Protein AF-A0A7R8WLD9-F1 (afdb_monomer)

pLDDT: mean 75.85, std 26.57, range [23.97, 97.62]

Sequence (252 aa):
MATWHALALSSSSRHLAKSVLRSNTTSCQMVSYLRTSACCSGRRKMPNSERKGANTTTSDPSSLFIPIPVKHNPDDINIGAELAPGPKLEKQDLMKMLTKFFQRDEVRNLCRQEGLDNTLYHQAYISFRRFCLESEVLPPELHIVFSDVLQGAGHVDDIFPYFLKHAKLMFPHLSCIGELKQISDLRNPVNWYPEARAISRRVIFHAGPTNSGKTYHALESFLKAKSGIYCGPLKLLAQEVFRKSNERVSGR

Mean predicted aligned error: 15.08 Å

Radius of gyration: 33.73 Å; Cα contacts (8 Å, |Δi|>4): 119; chains: 1; bounding box: 69×62×80 Å

Structure (mmCIF, N/CA/C/O backbone):
data_AF-A0A7R8WLD9-F1
#
_entry.id   AF-A0A7R8WLD9-F1
#
loop_
_atom_site.group_PDB
_atom_site.id
_atom_site.type_symbol
_atom_site.label_atom_id
_atom_site.label_alt_id
_atom_site.label_comp_id
_atom_site.label_asym_id
_atom_site.label_entity_id
_atom_site.label_seq_id
_atom_site.pdbx_PDB_ins_code
_atom_site.Cartn_x
_atom_site.Cartn_y
_atom_site.Cartn_z
_atom_site.occupancy
_atom_site.B_iso_or_equiv
_atom_site.auth_seq_id
_atom_site.auth_comp_id
_atom_site.auth_asym_id
_atom_site.auth_atom_id
_atom_site.pdbx_PDB_model_num
ATOM 1 N N . MET A 1 1 ? 20.755 28.844 -35.979 1.00 36.59 1 MET A N 1
ATOM 2 C CA . MET A 1 1 ? 20.060 29.242 -34.737 1.00 36.59 1 MET A CA 1
ATOM 3 C C . MET A 1 1 ? 18.727 28.522 -34.710 1.00 36.59 1 MET A C 1
ATOM 5 O O . MET A 1 1 ? 17.910 28.792 -35.576 1.00 36.59 1 MET A O 1
ATOM 9 N N . ALA A 1 2 ? 18.536 27.569 -33.801 1.00 25.78 2 ALA A N 1
ATOM 10 C CA . ALA A 1 2 ? 17.248 26.911 -33.610 1.00 25.78 2 ALA A CA 1
ATOM 11 C C . ALA A 1 2 ? 17.023 26.705 -32.110 1.00 25.78 2 ALA A C 1
ATOM 13 O O . ALA A 1 2 ? 17.890 26.213 -31.391 1.00 25.78 2 ALA A O 1
ATOM 14 N N . THR A 1 3 ? 15.880 27.213 -31.680 1.00 27.05 3 THR A N 1
ATOM 15 C CA . THR A 1 3 ? 15.373 27.410 -30.329 1.00 27.05 3 THR A CA 1
ATOM 16 C C . THR A 1 3 ? 14.865 26.109 -29.707 1.00 27.05 3 THR A C 1
ATOM 18 O O . THR A 1 3 ? 14.271 25.267 -30.376 1.00 27.05 3 THR A O 1
ATOM 21 N N . TRP A 1 4 ? 15.088 25.961 -28.401 1.00 27.52 4 TRP A N 1
ATOM 22 C CA . TRP A 1 4 ? 14.560 24.872 -27.581 1.00 27.52 4 TRP A CA 1
ATOM 23 C C . TRP A 1 4 ? 13.131 25.203 -27.141 1.00 27.52 4 TRP A C 1
ATOM 25 O O . TRP A 1 4 ? 12.923 26.210 -26.468 1.00 27.52 4 TRP A O 1
ATOM 35 N N . HIS A 1 5 ? 12.159 24.349 -27.465 1.00 27.41 5 HIS A N 1
ATOM 36 C CA . HIS A 1 5 ? 10.846 24.378 -26.822 1.00 27.41 5 HIS A CA 1
ATOM 37 C C . HIS A 1 5 ? 10.792 23.323 -25.715 1.00 27.41 5 HIS A C 1
ATOM 39 O O . HIS A 1 5 ? 10.732 22.123 -25.975 1.00 27.41 5 HIS A O 1
ATOM 45 N N . ALA A 1 6 ? 10.808 23.800 -24.471 1.00 32.12 6 ALA A N 1
ATOM 46 C CA . ALA A 1 6 ? 10.311 23.063 -23.320 1.00 32.12 6 ALA A CA 1
ATOM 47 C C . ALA A 1 6 ? 8.777 23.091 -23.372 1.00 32.12 6 ALA A C 1
ATOM 49 O O . ALA A 1 6 ? 8.189 24.170 -23.458 1.00 32.12 6 ALA A O 1
ATOM 50 N N . LEU A 1 7 ? 8.129 21.925 -23.339 1.00 30.53 7 LEU A N 1
ATOM 51 C CA . LEU A 1 7 ? 6.676 21.843 -23.216 1.00 30.53 7 LEU A CA 1
ATOM 52 C C . LEU A 1 7 ? 6.307 21.449 -21.787 1.00 30.53 7 LEU A C 1
ATOM 54 O O . LEU A 1 7 ? 6.683 20.387 -21.292 1.00 30.53 7 LEU A O 1
ATOM 58 N N . ALA A 1 8 ? 5.601 22.376 -21.144 1.00 27.83 8 ALA A N 1
ATOM 59 C CA . ALA A 1 8 ? 4.998 22.256 -19.833 1.00 27.83 8 ALA A CA 1
ATOM 60 C C . ALA A 1 8 ? 3.815 21.274 -19.843 1.00 27.83 8 ALA A C 1
ATOM 62 O O . ALA A 1 8 ? 3.099 21.136 -20.835 1.00 27.83 8 ALA A O 1
ATOM 63 N N . LEU A 1 9 ? 3.612 20.621 -18.698 1.00 33.03 9 LEU A N 1
ATOM 64 C CA . LEU A 1 9 ? 2.458 19.781 -18.391 1.00 33.03 9 LEU A CA 1
ATOM 65 C C . LEU A 1 9 ? 1.174 20.621 -18.346 1.00 33.03 9 LEU A C 1
ATOM 67 O O . LEU A 1 9 ? 1.121 21.644 -17.667 1.00 33.03 9 LEU A O 1
ATOM 71 N N . SER A 1 10 ? 0.128 20.139 -19.014 1.00 27.11 10 SER A N 1
ATOM 72 C CA . SER A 1 10 ? -1.241 20.638 -18.888 1.00 27.11 10 SER A CA 1
ATOM 73 C C . SER A 1 10 ? -2.202 19.461 -18.738 1.00 27.11 10 SER A C 1
ATOM 75 O O . SER A 1 10 ? -2.100 18.447 -19.429 1.00 27.11 10 SER A O 1
ATOM 77 N N . SER A 1 11 ? -3.097 19.606 -17.770 1.00 33.50 11 SER A N 1
ATOM 78 C CA . SER A 1 11 ? -4.115 18.671 -17.324 1.00 33.50 11 SER A CA 1
ATOM 79 C C . SER A 1 11 ? -5.343 18.671 -18.240 1.00 33.50 11 SER A C 1
ATOM 81 O O . SER A 1 11 ? -5.876 19.721 -18.592 1.00 33.50 11 SER A O 1
ATOM 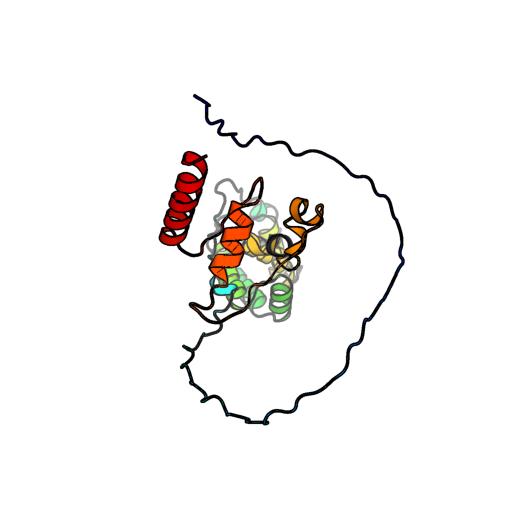83 N N . SER A 1 12 ? -5.883 17.489 -18.545 1.00 27.59 12 SER A N 1
ATOM 84 C CA . SER A 1 12 ? -7.336 17.307 -18.672 1.00 27.59 12 SER A CA 1
ATOM 85 C C . SER A 1 12 ? -7.718 15.839 -18.781 1.00 27.59 12 SER A C 1
ATOM 87 O O . SER A 1 12 ? -7.458 15.161 -19.769 1.00 27.59 12 SER A O 1
ATOM 89 N N . SER A 1 13 ? -8.393 15.384 -17.733 1.00 30.91 13 SER A N 1
ATOM 90 C CA . SER A 1 13 ? -9.253 14.212 -17.728 1.00 30.91 13 SER A CA 1
ATOM 91 C C . SER A 1 13 ? -10.614 14.607 -18.306 1.00 30.91 13 SER A C 1
ATOM 93 O O . SER A 1 13 ? -11.171 15.616 -17.867 1.00 30.91 13 SER A O 1
ATOM 95 N N . ARG A 1 14 ? -11.147 13.824 -19.258 1.00 29.59 14 ARG A N 1
ATOM 96 C CA . ARG A 1 14 ? -12.567 13.416 -19.317 1.00 29.59 14 ARG A CA 1
ATOM 97 C C . ARG A 1 14 ? -12.893 12.543 -20.545 1.00 29.59 14 ARG A C 1
ATOM 99 O O . ARG A 1 14 ? -12.702 12.950 -21.681 1.00 29.59 14 ARG A O 1
ATOM 106 N N . HIS A 1 15 ? -13.522 11.407 -20.227 1.00 26.64 15 HIS A N 1
ATOM 107 C CA . HIS A 1 15 ? -14.639 10.748 -20.922 1.00 26.64 15 HIS A CA 1
ATOM 108 C C . HIS A 1 15 ? -14.436 9.656 -22.002 1.00 26.64 15 HIS A C 1
ATOM 110 O O . HIS A 1 15 ? -14.112 9.907 -23.152 1.00 26.64 15 HIS A O 1
ATOM 116 N N . LEU A 1 16 ? -14.858 8.452 -21.567 1.00 26.17 16 LEU A N 1
ATOM 117 C CA . LEU A 1 16 ? -15.869 7.552 -22.159 1.00 26.17 16 LEU A CA 1
ATOM 118 C C . LEU A 1 16 ? -15.537 6.742 -23.427 1.00 26.17 16 LEU A C 1
ATOM 120 O O . LEU A 1 16 ? -15.633 7.208 -24.552 1.00 26.17 16 LEU A O 1
ATOM 124 N N . ALA A 1 17 ? -15.302 5.451 -23.163 1.00 27.31 17 ALA A N 1
ATOM 125 C CA . ALA A 1 17 ? -15.980 4.276 -23.723 1.00 27.31 17 ALA A CA 1
ATOM 126 C C . ALA A 1 17 ? -16.347 4.249 -25.220 1.00 27.31 17 ALA A C 1
ATOM 128 O O . ALA A 1 17 ? -17.236 4.967 -25.669 1.00 27.31 17 ALA A O 1
ATOM 129 N N . LYS A 1 18 ? -15.835 3.223 -25.918 1.00 26.41 18 LYS A N 1
ATOM 130 C CA . LYS A 1 18 ? -16.657 2.289 -26.709 1.00 26.41 18 LYS A CA 1
ATOM 131 C C . LYS A 1 18 ? -15.888 1.005 -27.038 1.00 26.41 18 LYS A C 1
ATOM 133 O O . LYS A 1 18 ? -14.735 1.020 -27.452 1.00 26.41 18 LYS A O 1
ATOM 138 N N . SER A 1 19 ? -16.581 -0.094 -26.791 1.00 27.06 19 SER A N 1
ATOM 139 C CA . SER A 1 19 ? -16.291 -1.484 -27.116 1.00 27.06 19 SER A CA 1
ATOM 140 C C . SER A 1 19 ? -16.212 -1.730 -28.622 1.00 27.06 19 SER A C 1
ATOM 142 O O . SER A 1 19 ? -17.027 -1.182 -29.352 1.00 27.06 19 SER A O 1
ATOM 144 N N . VAL A 1 20 ? -15.343 -2.650 -29.059 1.00 28.33 20 VAL A N 1
ATOM 145 C CA . VAL A 1 20 ? -15.625 -3.582 -30.168 1.00 28.33 20 VAL A CA 1
ATOM 146 C C . VAL A 1 20 ? -14.851 -4.881 -29.917 1.00 28.33 20 VAL A C 1
ATOM 148 O O . VAL A 1 20 ? -13.624 -4.892 -29.837 1.00 28.33 20 VAL A O 1
ATOM 151 N N . LEU A 1 21 ? -15.598 -5.978 -29.788 1.00 25.80 21 LEU A N 1
ATOM 152 C CA . LEU A 1 21 ? -15.100 -7.346 -29.869 1.00 25.80 21 LEU A CA 1
ATOM 153 C C . LEU A 1 21 ? -14.435 -7.586 -31.229 1.00 25.80 21 LEU A C 1
ATOM 155 O O . LEU A 1 21 ? -15.067 -7.340 -32.257 1.00 25.80 21 LEU A O 1
ATOM 159 N N . ARG A 1 22 ? -13.262 -8.228 -31.263 1.00 24.91 22 ARG A N 1
ATOM 160 C CA . ARG A 1 22 ? -13.021 -9.202 -32.332 1.00 24.91 22 ARG A CA 1
ATOM 161 C C . ARG A 1 22 ? -12.057 -10.315 -31.949 1.00 24.91 22 ARG A C 1
ATOM 163 O O . ARG A 1 22 ? -10.999 -10.118 -31.366 1.00 24.91 22 ARG A O 1
ATOM 170 N N . SER A 1 23 ? -12.547 -11.489 -32.290 1.00 25.17 23 SER A N 1
ATOM 171 C CA . SER A 1 23 ? -12.085 -12.844 -32.098 1.00 25.17 23 SER A CA 1
ATOM 172 C C . SER A 1 23 ? -10.878 -13.208 -32.965 1.00 25.17 23 SER A C 1
ATOM 174 O O . SER A 1 23 ? -10.814 -12.847 -34.132 1.00 25.17 23 SER A O 1
ATOM 176 N N . ASN A 1 24 ? -9.994 -13.989 -32.340 1.00 24.98 24 ASN A N 1
ATOM 177 C CA . ASN A 1 24 ? -9.317 -15.204 -32.800 1.00 24.98 24 ASN A CA 1
ATOM 178 C C . ASN A 1 24 ? -8.627 -15.312 -34.175 1.00 24.98 24 ASN A C 1
ATOM 180 O O . ASN A 1 24 ? -9.089 -14.857 -35.211 1.00 24.98 24 ASN A O 1
ATOM 184 N N . THR A 1 25 ? -7.626 -16.198 -34.115 1.00 25.80 25 THR A N 1
ATOM 185 C CA . THR A 1 25 ? -7.042 -17.100 -35.121 1.00 25.80 25 THR A CA 1
ATOM 186 C C . THR A 1 25 ? -5.709 -16.749 -35.772 1.00 25.80 25 THR A C 1
ATOM 188 O O . THR A 1 25 ? -5.472 -15.649 -36.256 1.00 25.80 25 THR A O 1
ATOM 191 N N . THR A 1 26 ? -4.921 -17.831 -35.867 1.00 26.61 26 THR A N 1
ATOM 192 C CA . THR A 1 26 ? -3.736 -18.104 -36.696 1.00 26.61 26 THR A CA 1
ATOM 193 C C . THR A 1 26 ? -2.392 -17.614 -36.156 1.00 26.61 26 THR A C 1
ATOM 195 O O . THR A 1 26 ? -2.280 -16.533 -35.606 1.00 26.61 26 THR A O 1
ATOM 198 N N . SER A 1 27 ? -1.297 -18.358 -36.272 1.00 25.66 27 SER A N 1
ATOM 199 C CA . SER A 1 27 ? -1.093 -19.777 -36.568 1.00 25.66 27 SER A CA 1
ATOM 200 C C . SER A 1 27 ? 0.310 -20.125 -36.082 1.00 25.66 27 SER A C 1
ATOM 202 O O . SER A 1 27 ? 1.237 -19.323 -36.167 1.00 25.66 27 SER A O 1
ATOM 204 N N . CYS A 1 28 ? 0.438 -21.339 -35.572 1.00 23.97 28 CYS A N 1
ATOM 205 C CA . CYS A 1 28 ? 1.677 -21.982 -35.184 1.00 23.97 28 CYS A CA 1
ATOM 206 C C . CYS A 1 28 ? 2.526 -22.258 -36.436 1.00 23.97 28 CYS A C 1
ATOM 208 O O . CYS A 1 28 ? 2.018 -22.880 -37.366 1.00 23.97 28 CYS A O 1
ATOM 210 N N . GLN A 1 29 ? 3.800 -21.854 -36.455 1.00 25.14 29 GLN A N 1
ATOM 211 C CA . GLN A 1 29 ? 4.824 -22.509 -37.275 1.00 25.14 29 GLN A CA 1
ATOM 212 C C . GLN A 1 29 ? 6.134 -22.604 -36.488 1.00 25.14 29 GLN A C 1
ATOM 214 O O . GLN A 1 29 ? 6.893 -21.647 -36.346 1.00 25.14 29 GLN A O 1
ATOM 219 N N . MET A 1 30 ? 6.353 -23.808 -35.955 1.00 24.11 30 MET A N 1
ATOM 220 C CA . MET A 1 30 ? 7.666 -24.352 -35.631 1.00 24.11 30 MET A CA 1
ATOM 221 C C . MET A 1 30 ? 8.530 -24.383 -36.893 1.00 24.11 30 MET A C 1
ATOM 223 O O . MET A 1 30 ? 8.090 -24.886 -37.924 1.00 24.11 30 MET A O 1
ATOM 227 N N . VAL A 1 31 ? 9.791 -23.974 -36.771 1.00 29.00 31 VAL A N 1
ATOM 228 C CA . VAL A 1 31 ? 10.846 -24.422 -37.684 1.00 29.00 31 VAL A CA 1
ATOM 229 C C . VAL A 1 31 ? 11.930 -25.090 -36.853 1.00 29.00 31 VAL A C 1
ATOM 231 O O . VAL A 1 31 ? 12.635 -24.464 -36.065 1.00 29.00 31 VAL A O 1
ATOM 234 N N . SER A 1 32 ? 11.995 -26.404 -37.021 1.00 24.47 32 SER A N 1
ATOM 235 C CA . SER A 1 32 ? 12.999 -27.327 -36.517 1.00 24.47 32 SER A CA 1
ATOM 236 C C . SER A 1 32 ? 14.289 -27.236 -37.331 1.00 24.47 32 SER A C 1
ATOM 238 O O . SER A 1 32 ? 14.240 -27.371 -38.552 1.00 24.47 32 SER A O 1
ATOM 240 N N . TYR A 1 33 ? 15.438 -27.143 -36.662 1.00 28.31 33 TYR A N 1
ATOM 241 C CA . TYR A 1 33 ? 16.715 -27.597 -37.215 1.00 28.31 33 TYR A CA 1
ATOM 242 C C . TYR A 1 33 ? 17.475 -28.417 -36.166 1.00 28.31 33 TYR A C 1
ATOM 244 O O . TYR A 1 33 ? 17.822 -27.931 -35.092 1.00 28.31 33 TYR A O 1
ATOM 252 N N . LEU A 1 34 ? 17.701 -29.690 -36.499 1.00 27.05 34 LEU A N 1
ATOM 253 C CA . LEU A 1 34 ? 18.591 -30.627 -35.816 1.00 27.05 34 LEU A CA 1
ATOM 254 C C . LEU A 1 34 ? 20.026 -30.461 -36.348 1.00 27.05 34 LEU A C 1
ATOM 256 O O . LEU A 1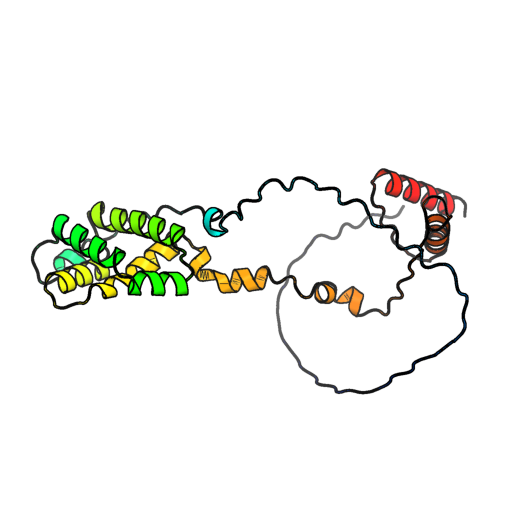 34 ? 20.214 -30.522 -37.559 1.00 27.05 34 LEU A O 1
ATOM 260 N N . ARG A 1 35 ? 21.029 -30.391 -35.460 1.00 27.69 35 ARG A N 1
ATOM 261 C CA . ARG A 1 35 ? 22.052 -31.448 -35.245 1.00 27.69 35 ARG A CA 1
ATOM 262 C C . ARG A 1 35 ? 23.237 -30.964 -34.387 1.00 27.69 35 ARG A C 1
ATOM 264 O O . ARG A 1 35 ? 24.010 -30.107 -34.786 1.00 27.69 35 ARG A O 1
ATOM 271 N N . THR A 1 36 ? 23.350 -31.601 -33.218 1.00 26.55 36 THR A N 1
ATOM 272 C CA . THR A 1 36 ? 24.551 -32.174 -32.569 1.00 26.55 36 THR A CA 1
ATOM 273 C C . THR A 1 36 ? 25.917 -31.481 -32.679 1.00 26.55 36 THR A C 1
ATOM 275 O O . THR A 1 36 ? 26.585 -31.581 -33.703 1.00 26.55 36 THR A O 1
ATOM 278 N N . SER A 1 37 ? 26.451 -31.070 -31.523 1.00 29.25 37 SER A N 1
ATOM 279 C CA . SER A 1 37 ? 27.774 -31.527 -31.077 1.00 29.25 37 SER A CA 1
ATOM 280 C C . SER A 1 37 ? 27.777 -31.738 -29.557 1.00 29.25 37 SER A C 1
ATOM 282 O O . SER A 1 37 ? 27.208 -30.963 -28.789 1.00 29.25 37 SER A O 1
ATOM 284 N N . ALA A 1 38 ? 28.339 -32.869 -29.140 1.00 29.97 38 ALA A N 1
ATOM 285 C CA . ALA A 1 38 ? 28.512 -33.256 -27.752 1.00 29.97 38 ALA A CA 1
ATOM 286 C C . ALA A 1 38 ? 29.726 -32.529 -27.161 1.00 29.97 38 ALA A C 1
ATOM 288 O O . ALA A 1 38 ? 30.791 -32.523 -27.775 1.00 29.97 38 ALA A O 1
ATOM 289 N N . CYS A 1 39 ? 29.592 -31.968 -25.956 1.00 27.98 39 CYS A N 1
ATOM 290 C CA . CYS A 1 39 ? 30.746 -31.629 -25.128 1.00 27.98 39 CYS A CA 1
ATOM 291 C C . CYS A 1 39 ? 30.389 -31.667 -23.630 1.00 27.98 39 CYS A C 1
ATOM 293 O O . CYS A 1 39 ? 29.658 -30.824 -23.120 1.00 27.98 39 CYS A O 1
ATOM 295 N N . CYS A 1 40 ? 30.915 -32.700 -22.970 1.00 30.09 40 CYS A N 1
ATOM 296 C CA . CYS A 1 40 ? 31.331 -32.797 -21.569 1.00 30.09 40 CYS A CA 1
ATOM 297 C C . CYS A 1 40 ? 30.413 -32.239 -20.461 1.00 30.09 40 CYS A C 1
ATOM 299 O O . CYS A 1 40 ? 30.482 -31.079 -20.055 1.00 30.09 40 CYS A O 1
ATOM 301 N N . SER A 1 41 ? 29.675 -33.161 -19.844 1.00 33.34 41 SER A N 1
ATOM 302 C CA . SER A 1 41 ? 28.937 -33.030 -18.584 1.00 33.34 41 SER A CA 1
ATOM 303 C C . SER A 1 41 ? 29.872 -32.842 -17.376 1.00 33.34 41 SER A C 1
ATOM 305 O O . SER A 1 41 ? 30.099 -33.757 -16.589 1.00 33.34 41 SER A O 1
ATOM 307 N N . GLY A 1 42 ? 30.425 -31.642 -17.202 1.00 30.50 42 GLY A N 1
ATOM 308 C CA . GLY A 1 42 ? 31.169 -31.249 -16.001 1.00 30.50 42 GLY A CA 1
ATOM 309 C C . GLY A 1 42 ? 30.262 -30.591 -14.961 1.00 30.50 42 GLY A C 1
ATOM 310 O O . GLY A 1 42 ? 30.155 -29.367 -14.91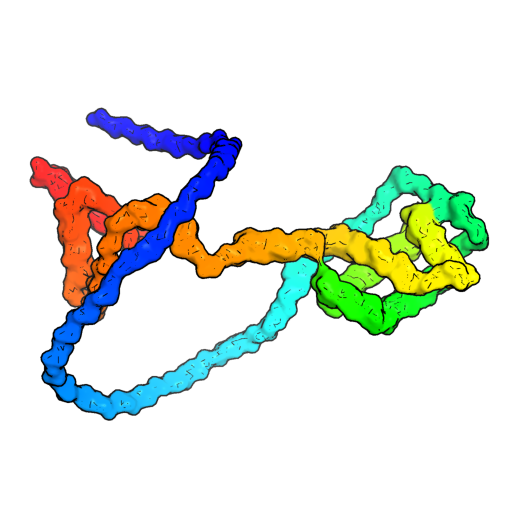9 1.00 30.50 42 GLY A O 1
ATOM 311 N N . ARG A 1 43 ? 29.609 -31.382 -14.102 1.00 32.06 43 ARG A N 1
ATOM 312 C CA . ARG A 1 43 ? 28.768 -30.892 -12.992 1.00 32.06 43 ARG A CA 1
ATOM 313 C C . ARG A 1 43 ? 29.654 -30.311 -11.877 1.00 32.06 43 ARG A C 1
ATOM 315 O O . ARG A 1 43 ? 29.931 -30.980 -10.886 1.00 32.06 43 ARG A O 1
ATOM 322 N N . ARG A 1 44 ? 30.135 -29.071 -12.028 1.00 35.00 44 ARG A N 1
ATOM 323 C CA . ARG A 1 44 ? 30.817 -28.353 -10.936 1.00 35.00 44 ARG A CA 1
ATOM 324 C C . ARG A 1 44 ? 29.774 -27.895 -9.915 1.00 35.00 44 ARG A C 1
ATOM 326 O O . ARG A 1 44 ? 28.929 -27.058 -10.221 1.00 35.00 44 ARG A O 1
ATOM 333 N N . LYS A 1 45 ? 29.829 -28.462 -8.706 1.00 31.66 45 LYS A N 1
ATOM 334 C CA . LYS A 1 45 ? 29.121 -27.944 -7.528 1.00 31.66 45 LYS A CA 1
ATOM 335 C C . LYS A 1 45 ? 29.610 -26.514 -7.273 1.00 31.66 45 LYS A C 1
ATOM 337 O O . LYS A 1 45 ? 30.800 -26.307 -7.053 1.00 31.66 45 LYS A O 1
ATOM 342 N N . MET A 1 46 ? 28.703 -25.544 -7.332 1.00 30.83 46 MET A N 1
ATOM 343 C CA . MET A 1 46 ? 28.957 -24.191 -6.836 1.00 30.83 46 MET A CA 1
ATOM 344 C C . MET A 1 46 ? 29.184 -24.272 -5.316 1.00 30.83 46 MET A C 1
ATOM 346 O O . MET A 1 46 ? 28.400 -24.948 -4.644 1.00 30.83 46 MET A O 1
ATOM 350 N N . PRO A 1 47 ? 30.224 -23.634 -4.754 1.00 31.92 47 PRO A N 1
ATOM 351 C CA . PRO A 1 47 ? 30.389 -23.565 -3.311 1.00 31.92 47 PRO A CA 1
ATOM 352 C C . PRO A 1 47 ? 29.268 -22.709 -2.716 1.00 31.92 47 PRO A C 1
ATOM 354 O O . PRO A 1 47 ? 29.014 -21.588 -3.162 1.00 31.92 47 PRO A O 1
ATOM 357 N N . ASN A 1 48 ? 28.588 -23.274 -1.719 1.00 31.50 48 ASN A N 1
ATOM 358 C CA . ASN A 1 48 ? 27.568 -22.611 -0.923 1.00 31.50 48 ASN A CA 1
ATOM 359 C C . ASN A 1 48 ? 28.247 -21.494 -0.116 1.00 31.50 48 ASN A C 1
ATOM 361 O O . ASN A 1 48 ? 28.813 -21.735 0.947 1.00 31.50 48 ASN A O 1
ATOM 365 N N . SER A 1 49 ? 28.265 -20.275 -0.656 1.00 38.12 49 SER A N 1
ATOM 366 C CA . SER A 1 49 ? 28.554 -19.090 0.142 1.00 38.12 49 SER A CA 1
ATOM 367 C C . SER A 1 49 ? 27.322 -18.844 0.998 1.00 38.12 49 SER A C 1
ATOM 369 O O . SER A 1 49 ? 26.371 -18.188 0.573 1.00 38.12 49 SER A O 1
ATOM 371 N N . GLU A 1 50 ? 27.339 -19.410 2.202 1.00 35.16 50 GLU A N 1
ATOM 372 C CA . GLU A 1 50 ? 26.488 -18.987 3.305 1.00 35.16 50 GLU A CA 1
ATOM 373 C C . GLU A 1 50 ? 26.801 -17.517 3.600 1.00 35.16 50 GLU A C 1
ATOM 375 O O . GLU A 1 50 ? 27.597 -17.157 4.468 1.00 35.16 50 GLU A O 1
ATOM 380 N N . ARG A 1 51 ? 26.171 -16.622 2.837 1.00 37.03 51 ARG A N 1
ATOM 381 C CA . ARG A 1 51 ? 25.907 -15.281 3.328 1.00 37.03 51 ARG A CA 1
ATOM 382 C C . ARG A 1 51 ? 24.979 -15.482 4.508 1.00 37.03 51 ARG A C 1
ATOM 384 O O . ARG A 1 51 ? 23.821 -15.841 4.314 1.00 37.03 51 ARG A O 1
ATOM 391 N N . LYS A 1 52 ? 25.518 -15.275 5.712 1.00 33.56 52 LYS A N 1
ATOM 392 C CA . LYS A 1 52 ? 24.748 -15.009 6.926 1.00 33.56 52 LYS A CA 1
ATOM 393 C C . LYS A 1 52 ? 23.696 -13.968 6.564 1.00 33.56 52 LYS A C 1
ATOM 395 O O . LYS A 1 52 ? 23.991 -12.775 6.504 1.00 33.56 52 LYS A O 1
ATOM 400 N N . GLY A 1 53 ? 22.496 -14.439 6.241 1.00 32.31 53 GLY A N 1
ATOM 401 C CA . GLY A 1 53 ? 21.320 -13.604 6.214 1.00 32.31 53 GLY A CA 1
ATOM 402 C C . GLY A 1 53 ? 21.234 -13.035 7.612 1.00 32.31 53 GLY A C 1
ATOM 403 O O . GLY A 1 53 ? 21.113 -13.787 8.578 1.00 32.31 53 GLY A O 1
ATOM 404 N N . ALA A 1 54 ? 21.385 -11.718 7.728 1.00 36.34 54 ALA A N 1
ATOM 405 C CA . ALA A 1 54 ? 20.868 -11.025 8.888 1.00 36.34 54 ALA A CA 1
ATOM 406 C C . ALA A 1 54 ? 19.453 -11.566 9.086 1.00 36.34 54 ALA A C 1
ATOM 408 O O . ALA A 1 54 ? 18.680 -11.566 8.121 1.00 36.34 54 ALA A O 1
ATOM 409 N N . ASN A 1 55 ? 19.180 -12.111 10.276 1.00 35.66 55 ASN A N 1
ATOM 410 C CA . ASN A 1 55 ? 17.848 -12.509 10.705 1.00 35.66 55 ASN A CA 1
ATOM 411 C C . ASN A 1 55 ? 16.918 -11.357 10.346 1.00 35.66 55 ASN A C 1
ATOM 413 O O . ASN A 1 55 ? 16.851 -10.358 11.058 1.00 35.66 55 ASN A O 1
ATOM 417 N N . THR A 1 56 ? 16.253 -11.474 9.202 1.00 38.88 56 THR A N 1
ATOM 418 C CA . THR A 1 56 ? 15.147 -10.606 8.865 1.00 38.88 56 THR A CA 1
ATOM 419 C C . THR A 1 56 ? 14.064 -11.190 9.733 1.00 38.88 56 THR A C 1
ATOM 421 O O . THR A 1 56 ? 13.373 -12.127 9.339 1.00 38.88 56 THR A O 1
ATOM 424 N N . THR A 1 57 ? 14.016 -10.728 10.984 1.00 45.75 57 THR A N 1
ATOM 425 C CA . THR A 1 57 ? 12.770 -10.711 11.728 1.00 45.75 57 THR A CA 1
ATOM 426 C C . THR A 1 57 ? 11.758 -10.233 10.707 1.00 45.75 57 THR A C 1
ATOM 428 O O . THR A 1 57 ? 11.918 -9.150 10.145 1.00 45.75 57 THR A O 1
ATOM 431 N N . THR A 1 58 ? 10.838 -11.105 10.308 1.00 50.81 58 THR A N 1
ATOM 432 C CA . THR A 1 58 ? 9.736 -10.725 9.435 1.00 50.81 58 THR A CA 1
ATOM 433 C C . THR A 1 58 ? 9.048 -9.589 10.169 1.00 50.81 58 THR A C 1
ATOM 435 O O . THR A 1 58 ? 8.345 -9.833 11.147 1.00 50.81 58 THR A O 1
ATOM 438 N N . SER A 1 59 ? 9.396 -8.352 9.819 1.00 64.06 59 SER A N 1
ATOM 439 C CA . SER A 1 59 ? 8.888 -7.160 10.472 1.00 64.06 59 SER A CA 1
ATOM 440 C C . SER A 1 59 ? 7.397 -7.212 10.243 1.00 64.06 59 SER A C 1
ATOM 442 O O . SER A 1 59 ? 6.961 -7.154 9.091 1.00 64.06 59 SER A O 1
ATOM 444 N N . ASP A 1 60 ? 6.652 -7.435 11.321 1.00 80.50 60 ASP A N 1
ATOM 445 C CA . ASP A 1 60 ? 5.202 -7.462 11.294 1.00 80.50 60 ASP A CA 1
ATOM 446 C C . ASP A 1 60 ? 4.737 -6.220 10.519 1.00 80.50 60 ASP A C 1
ATOM 448 O O . ASP A 1 60 ? 5.105 -5.106 10.917 1.00 80.50 60 ASP A O 1
ATOM 452 N N . PRO A 1 61 ? 4.036 -6.363 9.377 1.00 81.12 61 PRO A N 1
ATOM 453 C CA . PRO A 1 61 ? 3.635 -5.220 8.559 1.00 81.12 61 PRO A CA 1
ATOM 454 C C . PRO A 1 61 ? 2.808 -4.211 9.360 1.00 81.12 61 PRO A C 1
ATOM 456 O O . PRO A 1 61 ? 2.803 -3.029 9.019 1.00 81.12 61 PRO A O 1
ATOM 459 N N . SER A 1 62 ? 2.192 -4.645 10.465 1.00 81.75 62 SER A N 1
ATOM 460 C CA . SER A 1 62 ? 1.475 -3.776 11.391 1.00 81.75 62 SER A CA 1
ATOM 461 C C . SER A 1 62 ? 2.353 -2.723 12.077 1.00 81.75 62 SER A C 1
ATOM 463 O O . SER A 1 62 ? 1.859 -1.663 12.453 1.00 81.75 62 SER A O 1
ATOM 465 N N . SER A 1 63 ? 3.669 -2.946 12.163 1.00 86.94 63 SER A N 1
ATOM 466 C CA . SER A 1 63 ? 4.627 -1.973 12.713 1.00 86.94 63 SER A CA 1
ATOM 467 C C . SER A 1 63 ? 4.780 -0.698 11.875 1.00 86.94 63 SER A C 1
ATOM 469 O O . SER A 1 63 ? 5.289 0.304 12.374 1.00 86.94 63 SER A O 1
ATOM 471 N N . LEU A 1 64 ? 4.332 -0.712 10.616 1.00 89.12 64 LEU A N 1
ATOM 472 C CA . LEU A 1 64 ? 4.391 0.447 9.724 1.00 89.12 64 LEU A CA 1
ATOM 473 C C . LEU A 1 64 ? 3.288 1.471 10.014 1.00 89.12 64 LEU A C 1
ATOM 475 O O . LEU A 1 64 ? 3.386 2.620 9.577 1.00 89.12 64 LEU A O 1
ATOM 479 N N . PHE A 1 65 ? 2.229 1.070 10.721 1.00 90.69 65 PHE A N 1
ATOM 480 C CA . PHE A 1 65 ? 1.087 1.936 10.973 1.00 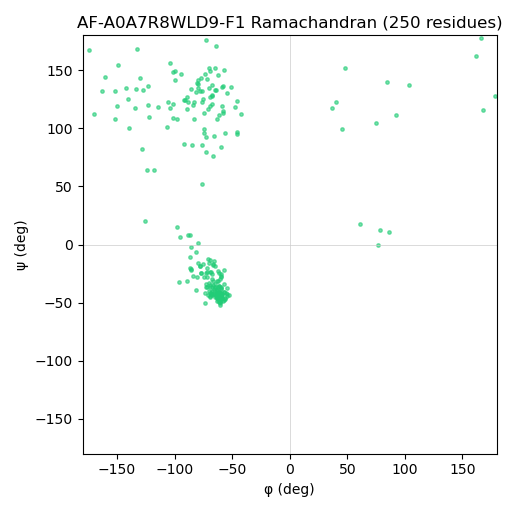90.69 65 PHE A CA 1
ATOM 481 C C . PHE A 1 65 ? 1.292 2.749 12.245 1.00 90.69 65 PHE A C 1
ATOM 483 O O . PHE A 1 65 ? 1.360 2.224 13.354 1.00 90.69 65 PHE A O 1
ATOM 490 N N . ILE A 1 66 ? 1.353 4.066 12.069 1.00 91.19 66 ILE A N 1
ATOM 491 C CA . ILE A 1 66 ? 1.473 5.014 13.170 1.00 91.19 66 ILE A CA 1
ATOM 492 C C . ILE A 1 66 ? 0.058 5.420 13.605 1.00 91.19 66 ILE A C 1
ATOM 494 O O . ILE A 1 66 ? -0.714 5.892 12.766 1.00 91.19 66 ILE A O 1
ATOM 498 N N . PRO A 1 67 ? -0.303 5.246 14.887 1.00 93.12 67 PRO A N 1
ATOM 499 C CA . PRO A 1 67 ? -1.635 5.572 15.369 1.00 93.12 67 PRO A CA 1
ATOM 500 C C . PRO A 1 67 ? -1.887 7.079 15.400 1.00 93.12 67 PRO A C 1
ATOM 502 O O . PRO A 1 67 ? -1.083 7.849 15.931 1.00 93.12 67 PRO A O 1
ATOM 505 N N . ILE A 1 68 ? -3.052 7.491 14.903 1.00 93.81 68 ILE A N 1
ATOM 506 C CA . ILE A 1 68 ? -3.513 8.878 14.982 1.00 93.81 68 ILE A CA 1
ATOM 507 C C . ILE A 1 68 ? -4.300 9.066 16.289 1.00 93.81 68 ILE A C 1
ATOM 509 O O . ILE A 1 68 ? -5.228 8.298 16.560 1.00 93.81 68 ILE A O 1
ATOM 513 N N . PRO A 1 69 ? -3.965 10.063 17.130 1.00 88.81 69 PRO A N 1
ATOM 514 C CA . PRO A 1 69 ? -4.716 10.320 18.350 1.00 88.81 69 PRO A CA 1
ATOM 515 C C . PRO A 1 69 ? -6.123 10.829 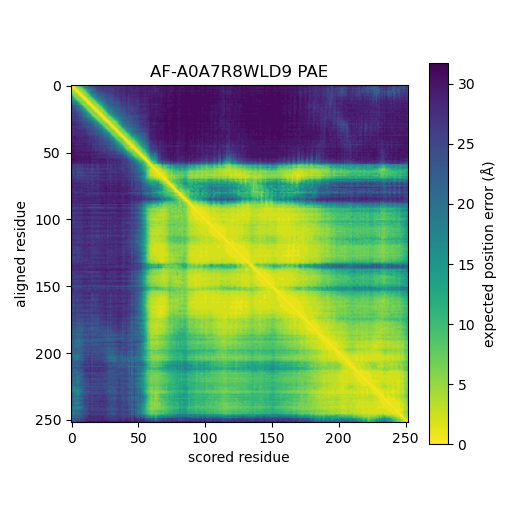18.016 1.00 88.81 69 PRO A C 1
ATOM 517 O O . PRO A 1 69 ? -6.283 11.877 17.392 1.00 88.81 69 PRO A O 1
ATOM 520 N N . VAL A 1 70 ? -7.143 10.106 18.477 1.00 88.50 70 VAL A N 1
ATOM 521 C CA . VAL A 1 70 ? -8.548 10.514 18.362 1.00 88.50 70 VAL A CA 1
ATOM 522 C C . VAL A 1 70 ? -8.877 11.451 19.526 1.00 88.50 70 VAL A C 1
ATOM 524 O O . VAL A 1 70 ? -8.718 11.068 20.686 1.00 88.50 70 VAL A O 1
ATOM 527 N N . LYS A 1 71 ? -9.283 12.685 19.216 1.00 81.06 71 LYS A N 1
ATOM 528 C CA . LYS A 1 71 ? -9.661 13.713 20.199 1.00 81.06 71 LYS A CA 1
ATOM 529 C C . LYS A 1 71 ? -11.178 13.870 20.268 1.00 81.06 71 LYS A C 1
ATOM 531 O O . LYS A 1 71 ? -11.871 13.592 19.292 1.00 81.06 71 LYS A O 1
ATOM 536 N N . HIS A 1 72 ? -11.660 14.360 21.404 1.00 77.00 72 HIS A N 1
ATOM 537 C CA . HIS A 1 72 ? -13.038 14.813 21.584 1.00 77.00 72 HIS A CA 1
ATOM 538 C C . HIS A 1 72 ? -13.266 16.139 20.878 1.00 77.00 72 HIS A C 1
ATOM 540 O O . HIS A 1 72 ? -12.355 16.968 20.804 1.00 77.00 72 HIS A O 1
ATOM 546 N N . ASN A 1 73 ? -14.482 16.331 20.378 1.00 73.88 73 ASN A N 1
ATOM 547 C CA . ASN A 1 73 ? -14.905 17.619 19.870 1.00 73.88 73 ASN A CA 1
ATOM 548 C C . ASN A 1 73 ? -15.488 18.426 21.047 1.00 73.88 73 ASN A C 1
ATOM 550 O O . ASN A 1 73 ? -16.392 17.927 21.716 1.00 73.88 73 ASN A O 1
ATOM 554 N N . PRO A 1 74 ? -14.969 19.628 21.359 1.00 63.44 74 PRO A N 1
ATOM 555 C CA . PRO A 1 74 ? -15.425 20.405 22.517 1.00 63.44 74 PRO A CA 1
ATOM 556 C C . PRO A 1 74 ? -16.868 20.912 22.384 1.00 63.44 74 PRO A C 1
ATOM 558 O O . PRO A 1 74 ? -17.476 21.263 23.389 1.00 63.44 74 PRO A O 1
ATOM 561 N N . ASP A 1 75 ? -17.408 20.929 21.164 1.00 63.72 75 ASP A N 1
ATOM 562 C CA . ASP A 1 75 ? -18.771 21.380 20.867 1.00 63.72 75 ASP A CA 1
ATOM 563 C C . ASP A 1 75 ? -19.827 20.270 21.032 1.00 63.72 75 ASP A C 1
ATOM 565 O O . ASP A 1 75 ? -21.020 20.513 20.834 1.00 63.72 75 ASP A O 1
ATOM 569 N N . ASP A 1 76 ? -19.416 19.044 21.375 1.00 67.06 76 ASP A N 1
ATOM 570 C CA . ASP A 1 76 ? -20.350 17.943 21.592 1.00 67.06 76 ASP A CA 1
ATOM 571 C C . ASP A 1 76 ? -21.131 18.181 22.898 1.00 67.06 76 ASP A C 1
ATOM 573 O O . ASP A 1 76 ? -20.575 18.221 23.996 1.00 67.06 76 ASP A O 1
ATOM 577 N N . ILE A 1 77 ? -22.450 18.337 22.779 1.00 62.25 77 ILE A N 1
ATOM 578 C CA . ILE A 1 77 ? -23.366 18.472 23.917 1.00 62.25 77 ILE A CA 1
ATOM 579 C C . ILE A 1 77 ? -23.659 17.073 24.473 1.00 62.25 77 ILE A C 1
ATOM 581 O O . ILE A 1 77 ? -23.889 16.129 23.713 1.00 62.25 77 ILE A O 1
ATOM 585 N N . ASN A 1 78 ? -23.708 16.928 25.801 1.00 66.31 78 ASN A N 1
ATOM 586 C CA . ASN A 1 78 ? -23.986 15.655 26.480 1.00 66.31 78 ASN A CA 1
ATOM 587 C C . ASN A 1 78 ? -25.472 15.258 26.453 1.00 66.31 78 ASN A C 1
ATOM 589 O O . ASN A 1 78 ? -26.074 14.943 27.476 1.00 66.31 78 ASN A O 1
ATOM 593 N N . ILE A 1 79 ? -26.059 15.255 25.258 1.00 67.44 79 ILE A N 1
ATOM 594 C CA . ILE A 1 79 ? -27.456 14.884 25.010 1.00 67.44 79 ILE A CA 1
ATOM 595 C C . ILE A 1 79 ? -27.700 13.423 25.442 1.00 67.44 79 ILE A C 1
ATOM 597 O O . ILE A 1 79 ? -28.783 13.070 25.898 1.00 67.44 79 ILE A O 1
ATOM 601 N N . GLY A 1 80 ? -26.674 12.566 25.368 1.00 62.31 80 GLY A N 1
ATOM 602 C CA . GLY A 1 80 ? -26.763 11.159 25.771 1.00 62.31 80 GLY A CA 1
ATOM 603 C C . GLY A 1 80 ? -27.139 10.949 27.239 1.00 62.31 80 GLY A C 1
ATOM 604 O O . GLY A 1 80 ? -27.928 10.053 27.535 1.00 62.31 80 GLY A O 1
ATOM 605 N N . ALA A 1 81 ? -26.630 11.789 28.145 1.00 64.50 81 ALA A N 1
ATOM 606 C CA . ALA A 1 81 ? -26.963 11.719 29.568 1.00 64.50 81 ALA A CA 1
ATOM 607 C C . ALA A 1 81 ? -28.416 12.132 29.870 1.00 64.50 81 ALA A C 1
ATOM 609 O O . ALA A 1 81 ? -28.957 11.720 30.892 1.00 64.50 81 ALA A O 1
ATOM 610 N N . GLU A 1 82 ? -29.041 12.924 28.994 1.00 64.56 82 GLU A N 1
ATOM 611 C CA . GLU A 1 82 ? -30.440 13.354 29.125 1.00 64.56 82 GLU A CA 1
ATOM 612 C C . GLU A 1 82 ? -31.421 12.375 28.465 1.00 64.56 82 GLU A C 1
ATOM 614 O O . GLU A 1 82 ? -32.548 12.219 28.929 1.00 64.56 82 GLU A O 1
ATOM 619 N N . LEU A 1 83 ? -30.999 11.708 27.385 1.00 66.38 83 LEU A N 1
ATOM 620 C CA . LEU A 1 83 ? -31.833 10.773 26.625 1.00 66.38 83 LEU A CA 1
ATOM 621 C C . LEU A 1 83 ? -31.858 9.355 27.202 1.00 66.38 83 LEU A C 1
ATOM 623 O O . LEU A 1 83 ? -32.828 8.632 26.979 1.00 66.38 83 LEU A O 1
ATOM 627 N N . ALA A 1 84 ? -30.804 8.929 27.900 1.00 63.75 84 ALA A N 1
ATOM 628 C CA . ALA A 1 84 ? -30.747 7.583 28.454 1.00 63.75 84 ALA A CA 1
ATOM 629 C C . ALA A 1 84 ? -31.634 7.475 29.712 1.00 63.75 84 ALA A C 1
ATOM 631 O O . ALA A 1 84 ? -31.407 8.197 30.686 1.00 63.75 84 ALA A O 1
ATOM 632 N N . PRO A 1 85 ? -32.618 6.558 29.747 1.00 54.56 85 PRO A N 1
ATOM 633 C CA . PRO A 1 85 ? -33.405 6.319 30.946 1.00 54.56 85 PRO A CA 1
ATOM 634 C C . PRO A 1 85 ? -32.545 5.541 31.950 1.00 54.56 85 PRO A C 1
ATOM 636 O O . PRO A 1 85 ? -32.379 4.331 31.819 1.00 54.56 85 PRO A O 1
ATOM 639 N N . GLY A 1 86 ? -31.953 6.204 32.948 1.00 59.28 86 GLY A N 1
ATOM 640 C CA . GLY A 1 86 ? -31.180 5.480 33.961 1.00 59.28 86 GLY A CA 1
ATOM 641 C C . GLY A 1 86 ? -30.278 6.312 34.875 1.00 59.28 86 GLY A C 1
ATOM 642 O O . GLY A 1 86 ? -30.190 7.533 34.742 1.00 59.28 86 GLY A O 1
ATOM 643 N N . PRO A 1 87 ? -29.606 5.648 35.837 1.00 62.75 87 PRO A N 1
ATOM 644 C CA . PRO A 1 87 ? -28.592 6.269 36.681 1.00 62.75 87 PRO A CA 1
ATOM 645 C C . PRO A 1 87 ? -27.381 6.717 35.851 1.00 62.75 87 PRO A C 1
ATOM 647 O O . PRO A 1 87 ? -27.050 6.127 34.823 1.00 62.75 87 PRO A O 1
ATOM 650 N N . LYS A 1 88 ? -26.693 7.761 36.324 1.00 72.81 88 LYS A N 1
ATOM 651 C CA . LYS A 1 88 ? -25.472 8.284 35.699 1.00 72.81 88 LYS A CA 1
ATOM 652 C C . LYS A 1 88 ? -24.441 7.160 35.532 1.00 72.81 88 LYS A C 1
ATOM 654 O O . LYS A 1 88 ? -24.147 6.461 36.497 1.00 72.81 88 LYS A O 1
ATOM 659 N N . LEU A 1 89 ? -23.873 7.018 34.331 1.00 79.25 89 LEU A N 1
ATOM 660 C CA . LEU A 1 89 ? -22.887 5.975 34.032 1.00 79.25 89 LEU A CA 1
ATOM 661 C C . LEU A 1 89 ? -21.674 6.071 34.970 1.00 79.25 89 LEU A C 1
ATOM 663 O O . LEU A 1 89 ? -20.886 7.021 34.909 1.00 79.25 89 LEU A O 1
ATOM 667 N N . GLU A 1 90 ? -21.501 5.065 35.825 1.00 85.00 90 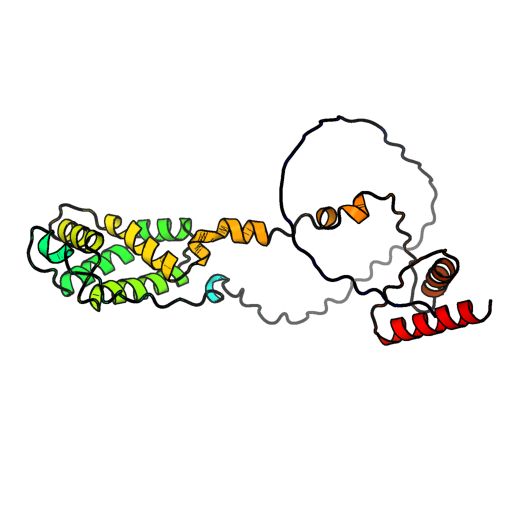GLU A N 1
ATOM 668 C CA . GLU A 1 90 ? -20.335 4.969 36.693 1.00 85.00 90 GLU A CA 1
ATOM 669 C C . GLU A 1 90 ? -19.113 4.464 35.918 1.00 85.00 90 GLU A C 1
ATOM 671 O O . GLU A 1 90 ? -19.144 3.443 35.224 1.00 85.00 90 GLU A O 1
ATOM 676 N N . LYS A 1 91 ? -17.974 5.149 36.088 1.00 86.50 91 LYS A N 1
ATOM 677 C CA . LYS A 1 91 ? -16.725 4.803 35.386 1.00 86.50 91 LYS A CA 1
ATOM 678 C C . LYS A 1 91 ? -16.232 3.382 35.700 1.00 86.50 91 LYS A C 1
ATOM 680 O O . LYS A 1 91 ? -15.562 2.771 34.868 1.00 86.50 91 LYS A O 1
ATOM 685 N N . GLN A 1 92 ? -16.547 2.853 36.885 1.00 89.12 92 GLN A N 1
ATOM 686 C CA . GLN A 1 92 ? -16.137 1.508 37.300 1.00 89.12 92 GLN A CA 1
ATOM 687 C C . GLN A 1 92 ? -16.849 0.417 36.499 1.00 89.12 92 GLN A C 1
ATOM 689 O O . GLN A 1 92 ? -16.207 -0.527 36.032 1.00 89.12 92 GLN A O 1
ATOM 694 N N . ASP A 1 93 ? -18.158 0.551 36.308 1.00 89.75 93 ASP A N 1
ATOM 695 C CA . ASP A 1 93 ? -18.942 -0.447 35.586 1.00 89.75 93 ASP A CA 1
ATOM 696 C C . ASP A 1 93 ? -18.664 -0.400 34.087 1.00 89.75 93 ASP A C 1
ATOM 698 O O . ASP A 1 93 ? -18.527 -1.451 33.454 1.00 89.75 93 ASP A O 1
ATOM 702 N N . LEU A 1 94 ? -18.409 0.796 33.548 1.00 90.62 94 LEU A N 1
ATOM 703 C CA . LEU A 1 94 ? -17.915 0.955 32.184 1.00 90.62 94 LEU A CA 1
ATOM 704 C C . LEU A 1 94 ? -16.565 0.247 31.976 1.00 90.62 94 LEU A C 1
ATOM 706 O O . LEU A 1 94 ? -16.374 -0.464 30.990 1.00 90.62 94 LEU A O 1
ATOM 710 N N . MET A 1 95 ? -15.632 0.368 32.925 1.00 91.19 95 MET A N 1
ATOM 711 C CA . MET A 1 95 ? -14.339 -0.320 32.846 1.00 91.19 95 MET A CA 1
ATOM 712 C C . MET A 1 95 ? -14.492 -1.850 32.850 1.00 91.19 95 MET A C 1
ATOM 714 O O . MET A 1 95 ? -13.816 -2.538 32.076 1.00 91.19 95 MET A O 1
ATOM 718 N N . LYS A 1 96 ? -15.389 -2.395 33.685 1.00 93.19 96 LYS A N 1
ATOM 719 C CA . LYS A 1 96 ? -15.691 -3.837 33.709 1.00 93.19 96 LYS A CA 1
ATOM 720 C C . LYS A 1 96 ? -16.297 -4.290 32.380 1.00 93.19 96 LYS A C 1
ATOM 722 O O . LYS A 1 96 ? -15.873 -5.308 31.838 1.00 93.19 96 LYS A O 1
ATOM 727 N N . MET A 1 97 ? -17.251 -3.529 31.845 1.00 93.12 97 MET A N 1
ATOM 728 C CA . MET A 1 97 ? -17.901 -3.809 30.564 1.00 93.12 97 MET A CA 1
ATOM 729 C C . MET A 1 97 ? -16.897 -3.807 29.402 1.00 93.12 97 MET A C 1
ATOM 731 O O . MET A 1 97 ? -16.828 -4.785 28.662 1.00 93.12 97 MET A O 1
ATOM 735 N N . LEU A 1 98 ? -16.057 -2.773 29.283 1.00 94.62 98 LEU A N 1
ATOM 736 C CA . LEU A 1 98 ? -15.025 -2.685 28.240 1.00 94.62 98 LEU A CA 1
ATOM 737 C C . LEU A 1 98 ? -13.997 -3.820 28.342 1.00 94.62 98 LEU A C 1
ATOM 739 O O . LEU A 1 98 ? -13.541 -4.346 27.328 1.00 94.62 98 LEU A O 1
ATOM 743 N N . THR A 1 99 ? -13.668 -4.243 29.564 1.00 94.81 99 THR A N 1
ATOM 744 C CA . THR A 1 99 ? -12.778 -5.391 29.783 1.00 94.81 99 THR A CA 1
ATOM 745 C C . THR A 1 99 ? -13.430 -6.697 29.329 1.00 94.81 99 THR A C 1
ATOM 747 O O . THR A 1 99 ? -12.775 -7.490 28.655 1.00 94.81 99 THR A O 1
ATOM 750 N N . LYS A 1 100 ? -14.722 -6.904 29.628 1.00 94.69 100 LYS A N 1
ATOM 751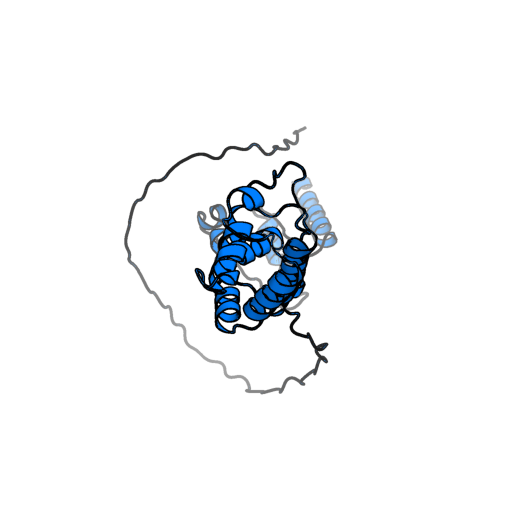 C CA . LYS A 1 100 ? -15.489 -8.050 29.112 1.00 94.69 100 LYS A CA 1
ATOM 752 C C . LYS A 1 100 ? -15.531 -8.041 27.585 1.00 94.69 100 LYS A C 1
ATOM 754 O O . LYS A 1 100 ? -15.266 -9.072 26.982 1.00 94.69 100 LYS A O 1
ATOM 759 N N . PHE A 1 101 ? -15.794 -6.887 26.969 1.00 95.75 101 PHE A N 1
ATOM 760 C CA . PHE A 1 101 ? -15.777 -6.718 25.513 1.00 95.75 101 PHE A CA 1
ATOM 761 C C . PHE A 1 101 ? -14.431 -7.135 24.900 1.00 95.75 101 PHE A C 1
ATOM 763 O O . PHE A 1 101 ? -14.398 -7.910 23.949 1.00 95.75 101 PHE A O 1
ATOM 770 N N . PHE A 1 102 ? -13.314 -6.685 25.479 1.00 94.38 102 PHE A N 1
ATOM 771 C CA . PHE A 1 102 ? -11.971 -6.991 24.974 1.00 94.38 102 PHE A CA 1
ATOM 772 C C . PHE A 1 102 ? -11.568 -8.470 25.099 1.00 94.38 102 PHE A C 1
ATOM 774 O O . PHE A 1 102 ? -10.762 -8.979 24.318 1.00 94.38 102 PHE A O 1
ATOM 781 N N . GLN A 1 103 ? -12.098 -9.171 26.102 1.00 94.25 103 GLN A N 1
ATOM 782 C CA . GLN A 1 103 ? -11.767 -10.574 26.355 1.00 94.25 103 GLN A CA 1
ATOM 783 C C . GLN A 1 103 ? -12.484 -11.548 25.414 1.00 94.25 103 GLN A C 1
ATOM 785 O O . GLN A 1 103 ? -12.027 -12.681 25.281 1.00 94.25 103 GLN A O 1
ATOM 790 N N . ARG A 1 104 ? -13.571 -11.129 24.756 1.00 95.19 104 ARG A N 1
ATOM 791 C CA . ARG A 1 104 ? -14.366 -11.998 23.879 1.00 95.19 104 ARG A CA 1
ATOM 792 C C . ARG A 1 104 ? -13.601 -12.364 22.610 1.00 95.19 104 ARG A C 1
ATOM 794 O O . ARG A 1 104 ? -13.117 -11.499 21.875 1.00 95.19 104 ARG A O 1
ATOM 801 N N . ASP A 1 105 ? -13.516 -13.660 22.331 1.00 94.62 105 ASP A N 1
ATOM 802 C CA . ASP A 1 105 ? -12.819 -14.167 21.149 1.00 94.62 105 ASP A CA 1
ATOM 803 C C . ASP A 1 105 ? -13.599 -13.867 19.861 1.00 94.62 105 ASP A C 1
ATOM 805 O O . ASP A 1 105 ? -12.993 -13.649 18.811 1.00 94.62 105 ASP A O 1
ATOM 809 N N . GLU A 1 106 ? -14.929 -13.763 19.935 1.00 95.00 106 GLU A N 1
ATOM 810 C CA . GLU A 1 106 ? -15.791 -13.367 18.819 1.00 95.00 106 GLU A CA 1
ATOM 811 C C . GLU A 1 106 ? -15.432 -11.963 18.321 1.00 95.00 106 GLU A C 1
ATOM 813 O O . GLU A 1 106 ? -15.206 -11.765 17.126 1.00 95.00 106 GLU A O 1
ATOM 818 N N . VAL A 1 107 ? -15.271 -11.009 19.244 1.00 94.88 107 VAL A N 1
ATOM 819 C CA . VAL A 1 107 ? -14.854 -9.632 18.940 1.00 94.88 107 VAL A CA 1
ATOM 820 C C . VAL A 1 107 ? -13.472 -9.621 18.291 1.00 94.88 107 VAL A C 1
ATOM 822 O O . VAL A 1 107 ? -13.259 -8.944 17.283 1.00 94.88 107 VAL A O 1
ATOM 825 N N . ARG A 1 108 ? -12.528 -10.408 18.822 1.00 94.69 108 ARG A N 1
ATOM 826 C CA . ARG A 1 108 ? -11.180 -10.526 18.249 1.00 94.69 108 ARG A CA 1
ATOM 827 C C . ARG A 1 108 ? -11.218 -11.087 16.826 1.00 94.69 108 ARG A C 1
ATOM 829 O O . ARG A 1 108 ? -10.490 -10.607 15.957 1.00 94.69 108 ARG A O 1
ATOM 836 N N . ASN A 1 109 ? -12.063 -12.080 16.574 1.00 94.81 109 ASN A N 1
ATOM 837 C CA . ASN A 1 109 ? -12.217 -12.678 15.251 1.00 94.81 109 ASN A CA 1
ATOM 838 C C . ASN A 1 109 ? -12.846 -11.700 14.251 1.00 94.81 109 ASN A C 1
ATOM 840 O O . ASN A 1 109 ? -12.370 -11.622 13.119 1.00 94.81 109 ASN A O 1
ATOM 844 N N . LEU A 1 110 ? -13.837 -10.906 14.670 1.00 94.50 110 LEU A N 1
ATOM 845 C CA . LEU A 1 110 ? -14.415 -9.837 13.847 1.00 94.50 110 LEU A CA 1
ATOM 846 C C . LEU A 1 110 ? -13.380 -8.754 13.507 1.00 94.50 110 LEU A C 1
ATOM 848 O O . LEU A 1 110 ? -13.268 -8.345 12.355 1.00 94.50 110 LEU A O 1
ATOM 852 N N . CYS A 1 111 ? -12.549 -8.349 14.472 1.00 94.12 111 CYS A N 1
ATOM 853 C CA . CYS A 1 111 ? -11.460 -7.397 14.233 1.00 94.12 111 CYS A CA 1
ATOM 854 C C . CYS A 1 111 ? -10.480 -7.902 13.163 1.00 94.12 111 CYS A C 1
ATOM 856 O O . CYS A 1 111 ? -10.108 -7.154 12.260 1.00 94.12 111 CYS A O 1
ATOM 858 N N . ARG A 1 112 ? -10.109 -9.189 13.217 1.00 93.00 112 ARG A N 1
ATOM 859 C CA . ARG A 1 112 ? -9.220 -9.800 12.216 1.00 93.00 112 ARG A CA 1
ATOM 860 C C . ARG A 1 112 ? -9.818 -9.785 10.812 1.00 93.00 112 ARG A C 1
ATOM 862 O O . ARG A 1 112 ? -9.076 -9.594 9.853 1.00 93.00 112 ARG A O 1
ATOM 869 N N . GLN A 1 113 ? -11.134 -9.966 10.684 1.00 91.50 113 GLN A N 1
ATOM 870 C CA . GLN A 1 113 ? -11.828 -9.887 9.392 1.00 91.50 113 GLN A CA 1
ATOM 871 C C . GLN A 1 113 ? -11.798 -8.463 8.816 1.00 91.50 113 GLN A C 1
ATOM 873 O O . GLN A 1 113 ? -11.624 -8.298 7.612 1.00 91.50 113 GLN A O 1
ATOM 878 N N . GLU A 1 114 ? -11.861 -7.447 9.678 1.00 90.94 114 GLU A N 1
ATOM 879 C CA . GLU A 1 114 ? -11.724 -6.029 9.310 1.00 90.94 114 GLU A CA 1
ATOM 880 C C . GLU A 1 114 ? -10.260 -5.575 9.113 1.00 90.94 114 GLU A C 1
ATOM 882 O O . GLU A 1 114 ? -10.006 -4.406 8.824 1.00 90.94 114 GLU A O 1
ATOM 887 N N . GLY A 1 115 ? -9.278 -6.473 9.253 1.00 89.50 115 GLY A N 1
ATOM 888 C CA . GLY A 1 115 ? -7.858 -6.165 9.046 1.00 89.50 115 GLY A CA 1
ATOM 889 C C . GLY A 1 115 ? -7.125 -5.602 10.268 1.00 89.50 115 GLY A C 1
ATOM 890 O O . GLY A 1 115 ? -5.984 -5.168 10.135 1.00 89.50 115 GLY A O 1
ATOM 891 N N . LEU A 1 116 ? -7.739 -5.638 11.454 1.00 92.25 116 LEU A N 1
ATOM 892 C CA . LEU A 1 116 ? -7.062 -5.374 12.724 1.00 92.25 116 LEU A CA 1
ATOM 893 C C . LEU A 1 116 ? -6.372 -6.654 13.204 1.00 92.25 116 LEU A C 1
ATOM 895 O O . LEU A 1 116 ? -7.017 -7.601 13.662 1.00 92.25 116 LEU A O 1
ATOM 899 N N . ASP A 1 117 ? -5.047 -6.688 13.122 1.00 91.12 117 ASP A N 1
ATOM 900 C CA . ASP A 1 117 ? -4.259 -7.740 13.755 1.00 91.12 117 ASP A CA 1
ATOM 901 C C . ASP A 1 117 ? -4.231 -7.559 15.285 1.00 91.12 117 ASP A C 1
ATOM 903 O O . ASP A 1 117 ? -4.743 -6.584 15.834 1.00 91.12 117 ASP A O 1
ATOM 907 N N . ASN A 1 118 ? -3.621 -8.502 16.007 1.00 91.56 118 ASN A N 1
ATOM 908 C CA . ASN A 1 118 ? -3.622 -8.459 17.471 1.00 91.56 118 ASN A CA 1
ATOM 909 C C . ASN A 1 118 ? -2.912 -7.205 18.024 1.00 91.56 118 ASN A C 1
ATOM 911 O O . ASN A 1 118 ? -3.304 -6.713 19.084 1.00 91.56 118 ASN A O 1
ATOM 915 N N . THR A 1 119 ? -1.891 -6.685 17.328 1.00 92.19 119 THR A N 1
ATOM 916 C CA . THR A 1 119 ? -1.148 -5.501 17.777 1.00 92.19 119 THR A CA 1
ATOM 917 C C . THR A 1 119 ? -1.976 -4.231 17.599 1.00 92.19 119 THR A C 1
ATOM 919 O O . THR A 1 119 ? -2.177 -3.500 18.575 1.00 92.19 119 THR A O 1
ATOM 922 N N . LEU A 1 120 ? -2.542 -4.006 16.407 1.00 93.31 120 LEU A N 1
ATOM 923 C CA . LEU A 1 120 ? -3.411 -2.861 16.136 1.00 93.31 120 LEU A CA 1
ATOM 924 C C . LEU A 1 120 ? -4.700 -2.933 16.954 1.00 93.31 120 LEU A C 1
ATOM 926 O O . LEU A 1 120 ? -5.144 -1.912 17.473 1.00 93.31 120 LEU A O 1
ATOM 930 N N . TYR A 1 121 ? -5.263 -4.129 17.147 1.00 94.81 121 TYR A N 1
ATOM 931 C CA . TYR A 1 121 ? -6.424 -4.345 18.010 1.00 94.81 121 TYR A CA 1
ATOM 932 C C . TYR A 1 121 ? -6.158 -3.881 19.446 1.00 94.81 121 TYR A C 1
ATOM 934 O O . TYR A 1 121 ? -6.944 -3.115 20.003 1.00 94.81 121 TYR A O 1
ATOM 942 N N . HIS A 1 122 ? -5.029 -4.284 20.038 1.00 94.69 122 HIS A N 1
ATOM 943 C CA . HIS A 1 122 ? -4.666 -3.877 21.396 1.00 94.69 122 HIS A CA 1
ATOM 944 C C . HIS A 1 122 ? -4.426 -2.361 21.502 1.00 94.69 122 HIS A C 1
ATOM 946 O O . HIS A 1 122 ? -4.898 -1.723 22.444 1.00 94.69 122 HIS A O 1
ATOM 952 N N . GLN A 1 123 ? -3.744 -1.757 20.522 1.00 94.31 123 GLN A N 1
ATOM 953 C CA . GLN A 1 123 ? -3.531 -0.305 20.485 1.00 94.31 123 GLN A CA 1
ATOM 954 C C . GLN A 1 123 ? -4.852 0.467 20.348 1.00 94.31 123 GLN A C 1
ATOM 956 O O . GLN A 1 123 ? -5.094 1.415 21.102 1.00 94.31 123 GLN A O 1
ATOM 961 N N . ALA A 1 124 ? -5.724 0.035 19.433 1.00 96.06 124 ALA A N 1
ATOM 962 C CA . ALA A 1 124 ? -7.051 0.606 19.240 1.00 96.06 124 ALA A CA 1
ATOM 963 C C . ALA A 1 124 ? -7.898 0.485 20.508 1.00 96.06 124 ALA A C 1
ATOM 965 O O . ALA A 1 124 ? -8.545 1.454 20.898 1.00 96.06 124 ALA A O 1
ATOM 966 N N . TYR A 1 125 ? -7.846 -0.659 21.197 1.00 96.06 125 TYR A N 1
ATOM 967 C CA . TYR A 1 125 ? -8.564 -0.863 22.453 1.00 96.06 125 TYR A CA 1
ATOM 968 C C . TYR A 1 125 ? -8.080 0.073 23.561 1.00 96.06 125 TYR A C 1
ATOM 970 O O . TYR A 1 125 ? -8.905 0.702 24.218 1.00 96.06 125 TYR A O 1
ATOM 978 N N . ILE A 1 126 ? -6.765 0.224 23.756 1.00 95.12 126 ILE A N 1
ATOM 979 C CA . ILE A 1 126 ? -6.231 1.163 24.756 1.00 95.12 126 ILE A CA 1
ATOM 980 C C . ILE A 1 126 ? -6.715 2.585 24.459 1.00 95.12 126 ILE A C 1
ATOM 982 O O . ILE A 1 126 ? -7.175 3.278 25.368 1.00 95.12 126 ILE A O 1
ATOM 986 N N . SER A 1 127 ? -6.640 2.998 23.192 1.00 94.94 127 SER A N 1
ATOM 987 C CA . SER A 1 127 ? -7.100 4.309 22.736 1.00 94.94 127 SER A CA 1
ATOM 988 C C . SER A 1 127 ? -8.602 4.500 22.968 1.00 94.94 127 SER A C 1
ATOM 990 O O . SER A 1 127 ? -9.008 5.518 23.521 1.00 94.94 127 SER A O 1
ATOM 992 N N . PHE A 1 128 ? -9.423 3.508 22.616 1.00 95.56 128 PHE A N 1
ATOM 993 C CA . PHE A 1 128 ? -10.876 3.544 22.781 1.00 95.56 128 PHE A CA 1
ATOM 994 C C . PHE A 1 128 ? -11.297 3.537 24.252 1.00 95.56 128 PHE A C 1
ATOM 996 O O . PHE A 1 128 ? -12.144 4.323 24.663 1.00 95.56 128 PHE A O 1
ATOM 1003 N N . ARG A 1 129 ? -10.663 2.704 25.084 1.00 94.69 129 ARG A N 1
ATOM 1004 C CA . ARG A 1 129 ? -10.901 2.678 26.531 1.00 94.69 129 ARG A CA 1
ATOM 1005 C C . ARG A 1 129 ? -10.562 4.023 27.162 1.00 94.69 129 ARG A C 1
ATOM 1007 O O . ARG A 1 129 ? -11.324 4.518 27.985 1.00 94.69 129 ARG A O 1
ATOM 1014 N N . ARG A 1 130 ? -9.432 4.617 26.767 1.00 92.81 130 ARG A N 1
ATOM 1015 C CA . ARG A 1 130 ? -9.043 5.958 27.207 1.00 92.81 130 ARG A CA 1
ATOM 1016 C C . ARG A 1 130 ? -10.083 6.992 26.779 1.00 92.81 130 ARG A C 1
ATOM 1018 O O . ARG A 1 130 ? -10.562 7.743 27.620 1.00 92.81 130 ARG A O 1
ATOM 1025 N N . PHE A 1 131 ? -10.488 6.951 25.509 1.00 91.38 131 PHE A N 1
ATOM 1026 C CA . PHE A 1 131 ? -11.545 7.797 24.962 1.00 91.38 131 PHE A CA 1
ATOM 1027 C C . PHE A 1 131 ? -12.842 7.669 25.766 1.00 91.38 131 PHE A C 1
ATOM 1029 O O . PHE A 1 131 ? -13.425 8.685 26.085 1.00 91.38 131 PHE A O 1
ATOM 1036 N N . CYS A 1 132 ? -13.263 6.471 26.175 1.00 90.62 132 CYS A N 1
ATOM 1037 C CA . CYS A 1 132 ? -14.514 6.299 26.919 1.00 90.62 132 CYS A CA 1
ATOM 1038 C C . CYS A 1 132 ? -14.442 6.752 28.392 1.00 90.62 132 CYS A C 1
ATOM 1040 O O . CYS A 1 132 ? -15.467 7.093 28.973 1.00 90.62 132 CYS A O 1
ATOM 1042 N N . LEU A 1 133 ? -13.263 6.711 29.025 1.00 88.75 133 LEU A N 1
ATOM 1043 C CA . LEU A 1 133 ? -13.101 6.980 30.465 1.00 88.75 133 LEU A CA 1
ATOM 1044 C C . LEU A 1 133 ? -12.691 8.425 30.788 1.00 88.75 133 LEU A C 1
ATOM 1046 O O . LEU A 1 133 ? -13.026 8.938 31.865 1.00 88.75 133 LEU A O 1
ATOM 1050 N N . GLU A 1 134 ? -11.923 9.051 29.896 1.00 85.19 134 GLU A N 1
ATOM 1051 C CA . GLU A 1 134 ? -11.411 10.415 30.071 1.00 85.19 134 GLU A CA 1
ATOM 1052 C C . GLU A 1 134 ? -12.412 11.478 29.607 1.00 85.19 134 GLU A C 1
ATOM 1054 O O . GLU A 1 134 ? -12.348 12.604 30.090 1.00 85.19 134 GLU A O 1
ATOM 1059 N N . SER A 1 135 ? -13.366 11.134 28.737 1.00 76.25 135 SER A N 1
ATOM 1060 C CA . SER A 1 135 ? -14.397 12.078 28.307 1.00 76.25 135 SER A CA 1
ATOM 1061 C C . SER A 1 135 ? -15.351 12.472 29.412 1.00 76.25 135 SER A C 1
ATOM 1063 O O . SER A 1 135 ? -15.900 11.625 30.117 1.00 76.25 135 SER A O 1
ATOM 1065 N N . GLU A 1 136 ? -15.658 13.762 29.451 1.00 71.00 136 GLU A N 1
ATOM 1066 C CA . GLU A 1 136 ? -16.835 14.279 30.147 1.00 71.00 136 GLU A CA 1
ATOM 1067 C C . GLU A 1 136 ? -18.108 14.120 29.300 1.00 71.00 136 GLU A C 1
ATOM 1069 O O . GLU A 1 136 ? -19.194 13.945 29.852 1.00 71.00 136 GLU A O 1
ATOM 1074 N N . VAL A 1 137 ? -17.963 14.111 27.968 1.00 77.12 137 VAL A N 1
ATOM 1075 C CA . VAL A 1 137 ? -19.058 13.943 27.005 1.00 77.12 137 VAL A CA 1
ATOM 1076 C C . VAL A 1 137 ? -18.784 12.757 26.086 1.00 77.12 137 VAL A C 1
ATOM 1078 O O . VAL A 1 137 ? -17.783 12.726 25.370 1.00 77.12 137 VAL A O 1
ATOM 1081 N N . LEU A 1 138 ? -19.685 11.775 26.108 1.00 81.50 138 LEU A N 1
ATOM 1082 C CA . LEU A 1 138 ? -19.675 10.647 25.181 1.00 81.50 138 LEU A CA 1
ATOM 1083 C C . LEU A 1 138 ? -20.684 10.895 24.055 1.00 81.50 138 LEU A C 1
ATOM 1085 O O . LEU A 1 138 ? -21.726 11.505 24.304 1.00 81.50 138 LEU A O 1
ATOM 1089 N N . PRO A 1 139 ? -20.431 10.379 22.838 1.00 85.31 139 PRO A N 1
ATOM 1090 C CA . PRO A 1 139 ? -21.438 10.370 21.787 1.00 85.31 139 PRO A CA 1
ATOM 1091 C C . PRO A 1 139 ? -22.757 9.761 22.303 1.00 85.31 139 PRO A C 1
ATOM 1093 O O . PRO A 1 139 ? -22.698 8.706 22.943 1.00 85.31 139 PRO A O 1
ATOM 1096 N N . PRO A 1 140 ? -23.931 10.363 22.018 1.00 85.56 140 PRO A N 1
ATOM 1097 C CA . PRO A 1 140 ? -25.211 9.909 22.571 1.00 85.56 140 PRO A CA 1
ATOM 1098 C C . PRO A 1 140 ? -25.489 8.427 22.315 1.00 85.56 140 PRO A C 1
ATOM 1100 O O . PRO A 1 140 ? -25.827 7.691 23.234 1.00 85.56 140 PRO A O 1
ATOM 1103 N N . GLU A 1 141 ? -25.225 7.977 21.091 1.00 87.19 141 GLU A N 1
ATOM 1104 C CA . GLU A 1 141 ? -25.355 6.580 20.672 1.00 87.19 141 GLU A CA 1
ATOM 1105 C C . GLU A 1 141 ? -24.539 5.617 21.549 1.00 87.19 141 GLU A C 1
ATOM 1107 O O . GLU A 1 141 ? -25.013 4.559 21.953 1.00 87.19 141 GLU A O 1
ATOM 1112 N N . LEU A 1 142 ? -23.308 6.005 21.896 1.00 89.88 142 LEU A N 1
ATOM 1113 C CA . LEU A 1 142 ? -22.432 5.188 22.729 1.00 89.88 142 LEU A CA 1
ATOM 1114 C C . LEU A 1 142 ? -22.911 5.174 24.188 1.00 89.88 142 LEU A C 1
ATOM 1116 O O . LEU A 1 142 ? -22.835 4.144 24.854 1.00 89.88 142 LEU A O 1
ATOM 1120 N N . HIS A 1 143 ? -23.432 6.305 24.673 1.00 88.75 143 HIS A N 1
ATOM 1121 C CA . HIS A 1 143 ? -24.008 6.415 26.012 1.00 88.75 143 HIS A CA 1
ATOM 1122 C C . HIS A 1 143 ? -25.252 5.527 26.174 1.00 88.75 143 HIS A C 1
ATOM 1124 O O . HIS A 1 143 ? -25.375 4.830 27.181 1.00 88.75 143 HIS A O 1
ATOM 1130 N N . ILE A 1 144 ? -26.147 5.518 25.180 1.00 88.94 144 ILE A N 1
ATOM 1131 C CA . ILE A 1 144 ? -27.355 4.679 25.167 1.00 88.94 144 ILE A CA 1
ATOM 1132 C C . ILE A 1 144 ? -26.964 3.201 25.213 1.00 88.94 144 ILE A C 1
ATOM 1134 O O . ILE A 1 144 ? -27.391 2.487 26.116 1.00 88.94 144 ILE A O 1
ATOM 1138 N N . VAL A 1 145 ? -26.053 2.770 24.333 1.00 92.12 145 VAL A N 1
ATOM 1139 C CA . VAL A 1 145 ? -25.579 1.376 24.300 1.00 92.12 145 VAL A CA 1
ATOM 1140 C C . VAL A 1 145 ? -24.956 0.961 25.630 1.00 92.12 145 VAL A C 1
ATOM 1142 O O . VAL A 1 145 ? -25.234 -0.125 26.133 1.00 92.12 145 VAL A O 1
ATOM 1145 N N . PHE A 1 146 ? -24.140 1.818 26.247 1.00 91.56 146 PHE A N 1
ATOM 1146 C CA . PHE A 1 146 ? -23.581 1.509 27.561 1.00 91.56 146 PHE A CA 1
ATOM 1147 C C . PHE A 1 146 ? -24.657 1.383 28.642 1.00 91.56 146 PHE A C 1
ATOM 1149 O O . PHE A 1 146 ? -24.578 0.463 29.455 1.00 91.56 146 PHE A O 1
ATOM 1156 N N . SER A 1 147 ? -25.662 2.260 28.644 1.00 90.38 147 SER A N 1
ATOM 1157 C CA . SER A 1 147 ? -26.783 2.185 29.585 1.00 90.38 147 SER A CA 1
ATOM 1158 C C . SER A 1 147 ? -27.581 0.889 29.409 1.00 90.38 147 SER A C 1
ATOM 1160 O O . SER A 1 147 ? -27.799 0.172 30.385 1.00 90.38 147 SER A O 1
ATOM 1162 N N . ASP A 1 148 ? -27.939 0.535 28.174 1.00 91.12 148 ASP A N 1
ATOM 1163 C CA . ASP A 1 148 ? -28.733 -0.660 27.869 1.00 91.12 148 ASP A CA 1
ATOM 1164 C C . ASP A 1 148 ? -27.993 -1.946 28.252 1.00 91.12 148 ASP A C 1
ATOM 1166 O O . ASP A 1 148 ? -28.567 -2.848 28.864 1.00 91.12 148 ASP A O 1
ATOM 1170 N N . VAL A 1 149 ? -26.690 -2.022 27.967 1.00 91.62 149 VAL A N 1
ATOM 1171 C CA . VAL A 1 149 ? -25.857 -3.174 28.344 1.00 91.62 149 VAL A CA 1
ATOM 1172 C C . VAL A 1 149 ? -25.726 -3.302 29.866 1.00 91.62 149 VAL A C 1
ATOM 1174 O O . VAL A 1 149 ? -25.748 -4.418 30.385 1.00 91.62 149 VAL A O 1
ATOM 1177 N N . LEU A 1 150 ? -25.615 -2.192 30.607 1.00 89.88 150 LEU A N 1
ATOM 1178 C CA . LEU A 1 150 ? -25.559 -2.224 32.077 1.00 89.88 150 LEU A CA 1
ATOM 1179 C C . LEU A 1 150 ? -26.892 -2.637 32.707 1.00 89.88 150 LEU A C 1
ATOM 1181 O O . LEU A 1 150 ? -26.895 -3.326 33.725 1.00 89.88 150 LEU A O 1
ATOM 1185 N N . GLN A 1 151 ? -28.009 -2.248 32.094 1.00 89.38 151 GLN A N 1
ATOM 1186 C CA . GLN A 1 151 ? -29.354 -2.619 32.537 1.00 89.38 151 GLN A CA 1
ATOM 1187 C C . GLN A 1 151 ? -29.773 -4.027 32.074 1.00 89.38 151 GLN A C 1
ATOM 1189 O O . GLN A 1 151 ? -30.819 -4.524 32.485 1.00 89.38 151 GLN A O 1
ATOM 1194 N N . GLY A 1 152 ? -28.959 -4.690 31.244 1.00 87.81 152 GLY A N 1
ATOM 1195 C CA . GLY A 1 152 ? -29.248 -6.017 30.693 1.00 87.81 152 GLY A CA 1
ATOM 1196 C C . GLY A 1 152 ? -30.243 -6.013 29.527 1.00 87.81 152 GLY A C 1
ATOM 1197 O O . GLY A 1 152 ? -30.719 -7.077 29.138 1.00 87.81 152 GLY A O 1
ATOM 1198 N N . ALA A 1 153 ? -30.549 -4.839 28.971 1.00 89.75 153 ALA A N 1
ATOM 1199 C CA . ALA A 1 153 ? -31.395 -4.656 27.794 1.00 89.75 153 ALA A CA 1
ATOM 1200 C C . ALA A 1 153 ? -30.619 -4.768 26.463 1.00 89.75 153 ALA A C 1
ATOM 1202 O O . ALA A 1 153 ? -31.240 -4.856 25.407 1.00 89.75 153 ALA A O 1
ATOM 1203 N N . GLY A 1 154 ? -29.281 -4.795 26.510 1.00 89.81 154 GLY A N 1
ATOM 1204 C CA . GLY A 1 154 ? -28.397 -4.926 25.346 1.00 89.81 154 GLY A CA 1
ATOM 1205 C C . GLY A 1 154 ? -27.290 -5.966 25.532 1.00 89.81 154 GLY A C 1
ATOM 1206 O O . GLY A 1 154 ? -27.035 -6.445 26.642 1.00 89.81 154 GLY A O 1
ATOM 1207 N N . HIS A 1 155 ? -26.605 -6.312 24.441 1.00 94.56 155 HIS A N 1
ATOM 1208 C CA . HIS A 1 155 ? -25.483 -7.247 24.453 1.00 94.56 155 HIS A CA 1
ATOM 1209 C C . HIS A 1 155 ? -24.139 -6.504 24.389 1.00 94.56 155 HIS A C 1
ATOM 1211 O O . HIS A 1 155 ? -23.998 -5.468 23.752 1.00 94.56 155 HIS A O 1
ATOM 1217 N N . VAL A 1 156 ? -23.091 -7.055 25.012 1.00 93.38 156 VAL A N 1
ATOM 1218 C CA . VAL A 1 156 ? -21.751 -6.422 25.045 1.00 93.38 156 VAL A CA 1
ATOM 1219 C C . VAL A 1 156 ? -21.168 -6.213 23.638 1.00 93.38 156 VAL A C 1
ATOM 1221 O O . VAL A 1 156 ? -20.383 -5.293 23.413 1.00 93.38 156 VAL A O 1
ATOM 1224 N N . ASP A 1 157 ? -21.569 -7.049 22.682 1.00 94.12 157 ASP A N 1
ATOM 1225 C CA . ASP A 1 157 ? -21.104 -6.971 21.293 1.00 94.12 157 ASP A CA 1
ATOM 1226 C C . ASP A 1 157 ? -21.662 -5.737 20.553 1.00 94.12 157 ASP A C 1
ATOM 1228 O O . ASP A 1 157 ? -21.063 -5.312 19.565 1.00 94.12 157 ASP A O 1
ATOM 1232 N N . ASP A 1 158 ? -22.710 -5.083 21.072 1.00 94.00 158 ASP A N 1
ATOM 1233 C CA . ASP A 1 158 ? -23.300 -3.861 20.495 1.00 94.00 158 ASP A CA 1
ATOM 1234 C C . ASP A 1 158 ? -22.331 -2.660 20.542 1.00 94.00 158 ASP A C 1
ATOM 1236 O O . ASP A 1 158 ? -22.498 -1.666 19.837 1.00 94.00 158 ASP A O 1
ATOM 1240 N N . ILE A 1 159 ? -21.247 -2.771 21.319 1.00 95.19 159 ILE A N 1
ATOM 1241 C CA . ILE A 1 159 ? -20.146 -1.797 21.384 1.00 95.19 159 ILE A CA 1
ATOM 1242 C C . ILE A 1 159 ? -19.268 -1.860 20.120 1.00 95.19 159 ILE A C 1
ATOM 1244 O O . ILE A 1 159 ? -18.611 -0.877 19.757 1.00 95.19 159 ILE A O 1
ATOM 1248 N N . PHE A 1 160 ? -19.241 -3.004 19.426 1.00 95.94 160 PHE A N 1
ATOM 1249 C CA . PHE A 1 160 ? -18.304 -3.276 18.335 1.00 95.94 160 PHE A CA 1
ATOM 1250 C C . PHE A 1 160 ? -18.340 -2.246 17.191 1.00 95.94 160 PHE A C 1
ATOM 1252 O O . PHE A 1 160 ? -17.262 -1.789 16.800 1.00 95.94 160 PHE A O 1
ATOM 1259 N N . PRO A 1 161 ? -19.503 -1.808 16.667 1.00 95.81 161 PRO A N 1
ATOM 1260 C CA . PRO A 1 161 ? -19.545 -0.820 15.587 1.00 95.81 161 PRO A CA 1
ATOM 1261 C C . PRO A 1 161 ? -18.876 0.511 15.964 1.00 95.81 161 PRO A C 1
ATOM 1263 O O . PRO A 1 161 ? -18.178 1.116 15.146 1.00 95.81 161 PRO A O 1
ATOM 1266 N N . TYR A 1 162 ? -19.027 0.946 17.218 1.00 94.75 162 TYR A N 1
ATOM 1267 C CA . TYR A 1 162 ? -18.419 2.176 17.733 1.00 94.75 162 TYR A CA 1
ATOM 1268 C C . TYR A 1 162 ? -16.916 2.021 17.945 1.00 94.75 162 TYR A C 1
ATOM 1270 O O . TYR A 1 162 ? -16.143 2.905 17.568 1.00 94.75 162 TYR A O 1
ATOM 1278 N N . PHE A 1 163 ? -16.492 0.873 18.476 1.00 96.00 163 PHE A N 1
ATOM 1279 C CA . PHE A 1 163 ? -15.078 0.527 18.577 1.00 96.00 163 PHE A CA 1
ATOM 1280 C C . PHE A 1 163 ? -14.406 0.503 17.196 1.00 96.00 163 PHE A C 1
ATOM 1282 O O . PHE A 1 163 ? -13.347 1.100 17.009 1.00 96.00 163 PHE A O 1
ATOM 1289 N N . LEU A 1 164 ? -15.036 -0.131 16.205 1.00 95.44 164 LEU A N 1
ATOM 1290 C CA . LEU A 1 164 ? -14.513 -0.212 14.845 1.00 95.44 164 LEU A CA 1
ATOM 1291 C C . LEU A 1 164 ? -14.435 1.171 14.187 1.00 95.44 164 LEU A C 1
ATOM 1293 O O . LEU A 1 164 ? -13.449 1.478 13.516 1.00 95.44 164 LEU A O 1
ATOM 1297 N N . LYS A 1 165 ? -15.434 2.033 14.409 1.00 94.81 165 LYS A N 1
ATOM 1298 C CA . LYS A 1 165 ? -15.397 3.433 13.963 1.00 94.81 165 LYS A CA 1
ATOM 1299 C C . LYS A 1 165 ? -14.208 4.178 14.576 1.00 94.81 165 LYS A C 1
ATOM 1301 O O . LYS A 1 165 ? -13.472 4.837 13.846 1.00 94.81 165 LYS A O 1
ATOM 1306 N N . HIS A 1 166 ? -13.974 4.029 15.881 1.00 94.75 166 HIS A N 1
ATOM 1307 C CA . HIS A 1 166 ? -12.810 4.608 16.564 1.00 94.75 166 HIS A CA 1
ATOM 1308 C C . HIS A 1 166 ? -11.487 4.084 15.996 1.00 94.75 166 HIS A C 1
ATOM 1310 O O . HIS A 1 166 ? -10.577 4.861 15.711 1.00 94.75 166 HIS A O 1
ATOM 1316 N N . ALA A 1 167 ? -11.396 2.773 15.763 1.00 95.75 167 ALA A N 1
ATOM 1317 C CA . ALA A 1 167 ? -10.223 2.146 15.167 1.00 95.75 167 ALA A CA 1
ATOM 1318 C C . ALA A 1 167 ? -9.944 2.680 13.752 1.00 95.75 167 ALA A C 1
ATOM 1320 O O . ALA A 1 167 ? -8.794 2.967 13.436 1.00 95.75 167 ALA A O 1
ATOM 1321 N N . LYS A 1 168 ? -10.977 2.894 12.926 1.00 94.88 168 LYS A N 1
ATOM 1322 C CA . LYS A 1 168 ? -10.849 3.484 11.580 1.00 94.88 168 LYS A CA 1
ATOM 1323 C C . LYS A 1 168 ? -10.395 4.949 11.609 1.00 94.88 168 LYS A C 1
ATOM 1325 O O . LYS A 1 168 ? -9.682 5.370 10.704 1.00 94.88 168 LYS A O 1
ATOM 1330 N N . LEU A 1 169 ? -10.748 5.719 12.643 1.00 93.88 169 LEU A N 1
ATOM 1331 C CA . LEU A 1 169 ? -10.219 7.078 12.841 1.00 93.88 169 LEU A CA 1
ATOM 1332 C C . LEU A 1 169 ? -8.738 7.063 13.242 1.00 93.88 169 LEU A C 1
ATOM 1334 O O . LEU A 1 169 ? -7.953 7.877 12.760 1.00 93.88 169 LEU A O 1
ATOM 1338 N N . MET A 1 170 ? -8.353 6.122 14.106 1.00 94.50 170 MET A N 1
ATOM 1339 C CA . MET A 1 170 ? -6.971 5.950 14.561 1.00 94.50 170 MET A CA 1
ATOM 1340 C C . MET A 1 170 ? -6.057 5.382 13.468 1.00 94.50 170 MET A C 1
ATOM 1342 O O . MET A 1 170 ? -4.894 5.772 13.363 1.00 94.50 170 MET A O 1
ATOM 1346 N N . PHE A 1 171 ? -6.593 4.479 12.648 1.00 94.81 171 PHE A N 1
ATOM 1347 C CA . PHE A 1 171 ? -5.906 3.771 11.576 1.00 94.81 171 PHE A CA 1
ATOM 1348 C C . PHE A 1 171 ? -6.691 3.901 10.259 1.00 94.81 171 PHE A C 1
ATOM 1350 O O . PHE A 1 171 ? -7.404 2.977 9.859 1.00 94.81 171 PHE A O 1
ATOM 1357 N N . PRO A 1 172 ? -6.532 5.023 9.531 1.00 93.38 172 PRO A N 1
ATOM 1358 C CA . PRO A 1 172 ? -7.319 5.297 8.325 1.00 93.38 172 PRO A CA 1
ATOM 1359 C C . PRO A 1 172 ? -7.170 4.254 7.212 1.00 93.38 172 PRO A C 1
ATOM 1361 O O . PRO A 1 172 ? -8.083 4.072 6.408 1.00 93.38 172 PRO A O 1
ATOM 1364 N N . HIS A 1 173 ? -6.040 3.538 7.177 1.00 91.31 173 HIS A N 1
ATOM 1365 C CA . HIS A 1 173 ? -5.767 2.500 6.181 1.00 91.31 173 HIS A CA 1
ATOM 1366 C C . HIS A 1 173 ? -6.776 1.339 6.221 1.00 91.31 173 HIS A C 1
ATOM 1368 O O . HIS A 1 173 ? -6.983 0.685 5.200 1.00 91.31 173 HIS A O 1
ATOM 1374 N N . LEU A 1 174 ? -7.432 1.099 7.364 1.00 92.06 174 LEU A N 1
ATOM 1375 C CA . LEU A 1 174 ? -8.454 0.057 7.508 1.00 92.06 174 LEU A CA 1
ATOM 1376 C C . LEU A 1 174 ? -9.665 0.316 6.601 1.00 92.06 174 LEU A C 1
ATOM 1378 O O . LEU A 1 174 ? -10.277 -0.620 6.098 1.00 92.06 174 LEU A O 1
ATOM 1382 N N . SER A 1 175 ? -9.988 1.585 6.342 1.00 91.94 175 SER A N 1
ATOM 1383 C CA . SER A 1 175 ? -11.114 1.968 5.483 1.00 91.94 175 SER A CA 1
ATOM 1384 C C . SER A 1 175 ? -10.813 1.805 3.992 1.00 91.94 175 SER A C 1
ATOM 1386 O O . SER A 1 175 ? -11.735 1.637 3.202 1.00 91.94 175 SER A O 1
ATOM 1388 N N . CYS A 1 176 ? -9.538 1.849 3.592 1.00 91.50 176 CYS A N 1
ATOM 1389 C CA . CYS A 1 176 ? -9.127 1.896 2.186 1.00 91.50 176 CYS A CA 1
ATOM 1390 C C . CYS A 1 176 ? -8.142 0.785 1.791 1.00 91.50 176 CYS A C 1
ATOM 1392 O O . CYS A 1 176 ? -7.482 0.878 0.757 1.00 91.50 176 CYS A O 1
ATOM 1394 N N . ILE A 1 177 ? -8.060 -0.311 2.555 1.00 89.62 177 ILE A N 1
ATOM 1395 C CA . ILE A 1 177 ? -7.132 -1.418 2.262 1.00 89.62 177 ILE A CA 1
ATOM 1396 C C . ILE A 1 177 ? -7.343 -2.010 0.856 1.00 89.62 177 ILE A C 1
ATOM 1398 O O . ILE A 1 177 ? -6.384 -2.410 0.194 1.00 89.62 177 ILE A O 1
ATOM 1402 N N . GLY A 1 178 ? -8.590 -2.044 0.374 1.00 90.94 178 GLY A N 1
ATOM 1403 C CA . GLY A 1 178 ? -8.925 -2.495 -0.979 1.00 90.94 178 GLY A CA 1
ATOM 1404 C C . GLY A 1 178 ? -8.374 -1.568 -2.063 1.00 90.94 178 GLY A C 1
ATOM 1405 O O . GLY A 1 178 ? -7.793 -2.040 -3.037 1.00 90.94 178 GLY A O 1
ATOM 1406 N N . GLU A 1 179 ? -8.485 -0.256 -1.864 1.00 94.62 179 GLU A N 1
ATOM 1407 C CA . GLU A 1 179 ? -7.951 0.755 -2.782 1.00 94.62 179 GLU A CA 1
ATOM 1408 C C . GLU A 1 179 ? -6.423 0.744 -2.783 1.00 94.62 179 GLU A C 1
ATOM 1410 O O . GLU A 1 179 ? -5.804 0.735 -3.845 1.00 94.62 179 GLU A O 1
ATOM 1415 N N . LEU A 1 180 ? -5.801 0.637 -1.604 1.00 92.06 180 LEU A N 1
ATOM 1416 C CA . LEU A 1 180 ? -4.348 0.522 -1.475 1.00 92.06 180 LEU A CA 1
ATOM 1417 C C . LEU A 1 180 ? -3.811 -0.686 -2.252 1.00 92.06 180 LEU A C 1
ATOM 1419 O O . LEU A 1 180 ? -2.795 -0.572 -2.939 1.00 92.06 180 LEU A O 1
ATOM 1423 N N . LYS A 1 181 ? -4.514 -1.826 -2.212 1.00 92.88 181 LYS A N 1
ATOM 1424 C CA . LYS A 1 181 ? -4.176 -3.013 -3.016 1.00 92.88 181 LYS A CA 1
ATOM 1425 C C . LYS A 1 181 ? -4.292 -2.757 -4.517 1.00 92.88 181 LYS A C 1
ATOM 1427 O O . LYS A 1 181 ? -3.458 -3.247 -5.266 1.00 92.88 181 LYS A O 1
ATOM 1432 N N . GLN A 1 182 ? -5.297 -2.004 -4.959 1.00 94.94 182 GLN A N 1
ATOM 1433 C CA . GLN A 1 182 ? -5.461 -1.672 -6.377 1.00 94.94 182 GLN A CA 1
ATOM 1434 C C . GLN A 1 182 ? -4.371 -0.715 -6.869 1.00 94.94 182 GLN A C 1
ATOM 1436 O O . GLN A 1 182 ? -3.785 -0.944 -7.922 1.00 94.94 182 GLN A O 1
ATOM 1441 N N . ILE A 1 183 ? -4.061 0.328 -6.095 1.00 96.25 183 ILE A N 1
ATOM 1442 C CA . ILE A 1 183 ? -3.031 1.321 -6.440 1.00 96.25 183 ILE A CA 1
ATOM 1443 C C . ILE A 1 183 ? -1.640 0.675 -6.487 1.00 96.25 183 ILE A C 1
ATOM 1445 O O . ILE A 1 183 ? -0.817 1.020 -7.333 1.00 96.25 183 ILE A O 1
ATOM 1449 N N . SER A 1 184 ? -1.381 -0.279 -5.592 1.00 95.31 184 SER A N 1
ATOM 1450 C CA . SER A 1 184 ? -0.120 -1.026 -5.527 1.00 95.31 184 SER A CA 1
ATOM 1451 C C . SER A 1 184 ? -0.094 -2.290 -6.396 1.00 95.31 184 SER A C 1
ATOM 1453 O O . SER A 1 184 ? 0.872 -3.054 -6.327 1.00 95.31 184 SER A O 1
ATOM 1455 N N . ASP A 1 185 ? -1.106 -2.528 -7.239 1.00 95.75 185 ASP A N 1
ATOM 1456 C CA . ASP A 1 185 ? -1.116 -3.688 -8.128 1.00 95.75 185 ASP A CA 1
ATOM 1457 C C . ASP A 1 185 ? -0.142 -3.494 -9.295 1.00 95.75 185 ASP A C 1
ATOM 1459 O O . ASP A 1 185 ? -0.460 -2.910 -10.334 1.00 95.75 185 ASP A O 1
ATOM 1463 N N . LEU A 1 186 ? 1.066 -4.035 -9.125 1.00 96.50 186 LEU A N 1
ATOM 1464 C CA . LEU A 1 186 ? 2.132 -3.926 -10.111 1.00 96.50 186 LEU A CA 1
ATOM 1465 C C . LEU A 1 186 ? 2.273 -5.148 -11.041 1.00 96.50 186 LEU A C 1
ATOM 1467 O O . LEU A 1 186 ? 3.292 -5.294 -11.717 1.00 96.50 186 LEU A O 1
ATOM 1471 N N . ARG A 1 187 ? 1.279 -6.046 -11.100 1.00 95.94 187 ARG A N 1
ATOM 1472 C CA . ARG A 1 187 ? 1.413 -7.356 -11.776 1.00 95.94 187 ARG A CA 1
ATOM 1473 C C . ARG A 1 187 ? 1.563 -7.289 -13.298 1.00 95.94 187 ARG A C 1
ATOM 1475 O O . ARG A 1 187 ? 2.151 -8.194 -13.884 1.00 95.94 187 ARG A O 1
ATOM 1482 N N . ASN A 1 188 ? 1.063 -6.231 -13.940 1.00 94.38 188 ASN A N 1
ATOM 1483 C CA . ASN A 1 188 ? 1.010 -6.114 -15.403 1.00 94.38 188 ASN A CA 1
ATOM 1484 C C . ASN A 1 188 ? 1.844 -4.934 -15.943 1.00 94.38 188 ASN A C 1
ATOM 1486 O O . ASN A 1 188 ? 1.289 -4.038 -16.586 1.00 94.38 188 ASN A O 1
ATOM 1490 N N . PRO A 1 189 ? 3.182 -4.934 -15.775 1.00 96.31 189 PRO A N 1
ATOM 1491 C CA . PRO A 1 189 ? 4.039 -3.824 -16.206 1.00 96.31 189 PRO A CA 1
ATOM 1492 C C . PRO A 1 189 ? 4.054 -3.616 -17.725 1.00 96.31 189 PRO A C 1
ATOM 1494 O O . PRO A 1 189 ? 4.402 -2.549 -18.225 1.00 96.31 189 PRO A O 1
ATOM 1497 N N . VAL A 1 190 ? 3.647 -4.629 -18.493 1.00 94.25 190 VAL A N 1
ATOM 1498 C CA . VAL A 1 190 ? 3.501 -4.544 -19.952 1.00 94.25 190 VAL A CA 1
ATOM 1499 C C . VAL A 1 190 ? 2.465 -3.485 -20.346 1.00 94.25 190 VAL A C 1
ATOM 1501 O O . VAL A 1 190 ? 2.681 -2.777 -21.332 1.00 94.25 190 VAL A O 1
ATOM 1504 N N . ASN A 1 191 ? 1.396 -3.345 -19.557 1.00 95.06 191 ASN A N 1
ATOM 1505 C CA . ASN A 1 191 ? 0.278 -2.441 -19.831 1.00 95.06 191 ASN A CA 1
ATOM 1506 C C . ASN A 1 191 ? 0.585 -0.985 -19.467 1.00 95.06 191 ASN A C 1
ATOM 1508 O O . ASN A 1 191 ? -0.108 -0.090 -19.937 1.00 95.06 191 ASN A O 1
ATOM 1512 N N . TRP A 1 192 ? 1.636 -0.727 -18.683 1.00 96.44 192 TRP A N 1
ATOM 1513 C CA . TRP A 1 192 ? 2.029 0.635 -18.304 1.00 96.44 192 TRP A CA 1
ATOM 1514 C C . TRP A 1 192 ? 2.589 1.448 -19.478 1.00 96.44 192 TRP A C 1
ATOM 1516 O O . TRP A 1 192 ? 2.732 2.661 -19.375 1.00 96.44 192 TRP A O 1
ATOM 1526 N N . TYR A 1 193 ? 2.910 0.790 -20.598 1.00 96.69 193 TYR A N 1
ATOM 1527 C CA . TYR A 1 193 ? 3.548 1.410 -21.761 1.00 96.69 193 TYR A CA 1
ATOM 1528 C C . TYR A 1 193 ? 2.726 1.201 -23.046 1.00 96.69 193 TYR A C 1
ATOM 1530 O O . TYR A 1 193 ? 3.211 0.524 -23.963 1.00 96.69 193 TYR A O 1
ATOM 1538 N N . PRO A 1 194 ? 1.499 1.753 -23.141 1.00 96.50 194 PRO A N 1
ATOM 1539 C CA . PRO A 1 194 ? 0.587 1.505 -24.261 1.00 96.50 194 PRO A CA 1
ATOM 1540 C C . PRO A 1 194 ? 1.168 1.956 -25.606 1.00 96.50 194 PRO A C 1
ATOM 1542 O O . PRO A 1 194 ? 1.133 1.195 -26.569 1.00 96.50 194 PRO A O 1
ATOM 1545 N N . GLU A 1 195 ? 1.808 3.126 -25.662 1.00 96.50 195 GLU A N 1
ATOM 1546 C CA . GLU A 1 195 ? 2.440 3.651 -26.883 1.00 96.50 195 GLU A CA 1
ATOM 1547 C C . GLU A 1 195 ? 3.523 2.706 -27.420 1.00 96.50 195 GLU A C 1
ATOM 1549 O O . GLU A 1 195 ? 3.556 2.373 -28.603 1.00 96.50 195 GLU A O 1
ATOM 1554 N N . ALA A 1 196 ? 4.366 2.173 -26.530 1.00 95.06 196 ALA A N 1
ATOM 1555 C CA . ALA A 1 196 ? 5.382 1.200 -26.909 1.00 95.06 196 ALA A CA 1
ATOM 1556 C C . ALA A 1 196 ? 4.774 -0.148 -27.340 1.00 95.06 196 ALA A C 1
ATOM 1558 O O . ALA A 1 196 ? 5.434 -0.919 -28.035 1.00 95.06 196 ALA A O 1
ATOM 1559 N N . ARG A 1 197 ? 3.554 -0.493 -26.910 1.00 94.56 197 ARG A N 1
ATOM 1560 C CA . ARG A 1 197 ? 2.855 -1.714 -27.351 1.00 94.56 197 ARG A CA 1
ATOM 1561 C C . ARG A 1 197 ? 2.075 -1.526 -28.650 1.00 94.56 197 ARG A C 1
ATOM 1563 O O . ARG A 1 197 ? 1.861 -2.516 -29.338 1.00 94.56 197 ARG A O 1
ATOM 1570 N N . ALA A 1 198 ? 1.730 -0.293 -29.011 1.00 96.50 198 ALA A N 1
ATOM 1571 C CA . ALA A 1 198 ? 1.070 0.023 -30.275 1.00 96.50 198 ALA A CA 1
ATOM 1572 C C . ALA A 1 198 ? 1.999 -0.116 -31.497 1.00 96.50 198 ALA A C 1
ATOM 1574 O O . ALA A 1 198 ? 1.526 -0.324 -32.611 1.00 96.50 198 ALA A O 1
ATOM 1575 N N . ILE A 1 199 ? 3.319 -0.024 -31.301 1.00 96.00 199 ILE A N 1
ATOM 1576 C CA . ILE A 1 199 ? 4.314 -0.148 -32.373 1.00 96.00 199 ILE A CA 1
ATOM 1577 C C . ILE A 1 199 ? 4.948 -1.544 -32.426 1.00 96.00 199 ILE A C 1
ATOM 1579 O O . ILE A 1 199 ? 5.278 -2.143 -31.399 1.00 96.00 199 ILE A O 1
ATOM 1583 N N . SER A 1 200 ? 5.198 -2.042 -33.641 1.00 96.50 200 SER A N 1
ATOM 1584 C CA . SER A 1 200 ? 5.990 -3.259 -33.839 1.00 96.50 200 SER A CA 1
ATOM 1585 C C . SER A 1 200 ? 7.452 -2.992 -33.472 1.00 96.50 200 SER A C 1
ATOM 1587 O O . SER A 1 200 ? 8.104 -2.127 -34.058 1.00 96.50 200 SER A O 1
ATOM 1589 N N . ARG A 1 201 ? 7.973 -3.718 -32.476 1.00 96.00 201 ARG A N 1
ATOM 1590 C CA . ARG A 1 201 ? 9.346 -3.567 -31.974 1.00 96.00 201 ARG A CA 1
ATOM 1591 C C . ARG A 1 201 ? 10.099 -4.880 -32.067 1.00 96.00 201 ARG A C 1
ATOM 1593 O O . ARG A 1 201 ? 9.604 -5.923 -31.652 1.00 96.00 201 ARG A O 1
ATOM 1600 N N . ARG A 1 202 ? 11.344 -4.800 -32.531 1.00 96.50 202 ARG A N 1
ATOM 1601 C CA . ARG A 1 202 ? 12.287 -5.919 -32.544 1.00 96.50 202 ARG A CA 1
ATOM 1602 C C . ARG A 1 202 ? 13.328 -5.723 -31.449 1.00 96.50 202 ARG A C 1
ATOM 1604 O O . ARG A 1 202 ? 14.036 -4.720 -31.451 1.00 96.50 202 ARG A O 1
ATOM 1611 N N . VAL A 1 203 ? 13.437 -6.692 -30.544 1.00 96.25 203 VAL A N 1
ATOM 1612 C CA . VAL A 1 203 ? 14.473 -6.709 -29.503 1.00 96.25 203 VAL A CA 1
ATOM 1613 C C . VAL A 1 203 ? 15.676 -7.490 -30.021 1.00 96.25 203 VAL A C 1
ATOM 1615 O O . VAL A 1 203 ? 15.536 -8.638 -30.434 1.00 96.25 203 VAL A O 1
ATOM 1618 N N . ILE A 1 204 ? 16.854 -6.865 -30.008 1.00 97.12 204 ILE A N 1
ATOM 1619 C CA . ILE A 1 204 ? 18.124 -7.493 -30.391 1.00 97.12 204 ILE A CA 1
ATOM 1620 C C . ILE A 1 204 ? 18.999 -7.563 -29.145 1.00 97.12 204 ILE A C 1
ATOM 1622 O O . ILE A 1 204 ? 19.335 -6.535 -28.558 1.00 97.12 204 ILE A O 1
ATOM 1626 N N . PHE A 1 205 ? 19.361 -8.776 -28.734 1.00 97.38 205 PHE A N 1
ATOM 1627 C CA . PHE A 1 205 ? 20.207 -8.998 -27.568 1.00 97.38 205 PHE A CA 1
ATOM 1628 C C . PHE A 1 205 ? 21.648 -9.292 -27.996 1.00 97.38 205 PHE A C 1
ATOM 1630 O O . PHE A 1 205 ? 21.947 -10.360 -28.525 1.00 97.38 205 PHE A O 1
ATOM 1637 N N . HIS A 1 206 ? 22.551 -8.339 -27.758 1.00 96.19 206 HIS A N 1
ATOM 1638 C CA . HIS A 1 206 ? 23.981 -8.498 -28.028 1.00 96.19 206 HIS A CA 1
ATOM 1639 C C . HIS A 1 206 ? 24.672 -9.190 -26.841 1.00 96.19 206 HIS A C 1
ATOM 1641 O O . HIS A 1 206 ? 25.192 -8.533 -25.937 1.00 96.19 206 HIS A O 1
ATOM 1647 N N . ALA A 1 207 ? 24.655 -10.523 -26.825 1.00 96.31 207 ALA A N 1
ATOM 1648 C CA . ALA A 1 207 ? 25.272 -11.329 -25.772 1.00 96.31 207 ALA A CA 1
ATOM 1649 C C . ALA A 1 207 ? 26.793 -11.467 -25.958 1.00 96.31 207 ALA A C 1
ATOM 1651 O O . ALA A 1 207 ? 27.273 -11.652 -27.073 1.00 96.31 207 ALA A O 1
ATOM 1652 N N . GLY A 1 208 ? 27.556 -11.428 -24.863 1.00 95.19 208 GLY A N 1
ATOM 1653 C CA . GLY A 1 208 ? 28.997 -11.703 -24.880 1.00 95.19 208 GLY A CA 1
ATOM 1654 C C . GLY A 1 208 ? 29.728 -11.180 -23.638 1.00 95.19 208 GLY A C 1
ATOM 1655 O O . GLY A 1 208 ? 29.200 -10.302 -22.939 1.00 95.19 208 GLY A O 1
ATOM 1656 N N . PRO A 1 209 ? 30.953 -11.663 -23.353 1.00 95.25 209 PRO A N 1
ATOM 1657 C CA . PRO A 1 209 ? 31.760 -11.193 -22.224 1.00 95.25 209 PRO A CA 1
ATOM 1658 C C . PRO A 1 209 ? 32.145 -9.712 -22.378 1.00 95.25 209 PRO A C 1
ATOM 1660 O O . PRO A 1 209 ? 31.882 -9.077 -23.408 1.00 95.25 209 PRO A O 1
ATOM 1663 N N . THR A 1 210 ? 32.717 -9.098 -21.344 1.00 93.06 210 THR A N 1
ATOM 1664 C CA . THR A 1 210 ? 33.298 -7.749 -21.467 1.00 93.06 210 THR A CA 1
ATOM 1665 C C . THR A 1 210 ? 34.373 -7.735 -22.562 1.00 93.06 210 THR A C 1
ATOM 1667 O O . THR A 1 210 ? 34.971 -8.762 -22.866 1.00 93.06 210 THR A O 1
ATOM 1670 N N . ASN A 1 211 ? 34.553 -6.588 -23.226 1.00 91.31 211 ASN A N 1
ATOM 1671 C CA . ASN A 1 211 ? 35.535 -6.396 -24.306 1.00 91.31 211 ASN A CA 1
ATOM 1672 C C . ASN A 1 211 ? 35.368 -7.284 -25.564 1.00 91.31 211 ASN A C 1
ATOM 1674 O O . ASN A 1 211 ? 36.271 -7.359 -26.383 1.00 91.31 211 ASN A O 1
ATOM 1678 N N . SER A 1 212 ? 34.195 -7.890 -25.778 1.00 93.12 212 SER A N 1
ATOM 1679 C CA . SER A 1 212 ? 33.871 -8.703 -26.973 1.00 93.12 212 SER A CA 1
ATOM 1680 C C . SER A 1 212 ? 33.339 -7.912 -28.180 1.00 93.12 212 SER A C 1
ATOM 1682 O O . SER A 1 212 ? 32.829 -8.498 -29.128 1.00 93.12 212 SER A O 1
ATOM 1684 N N . GLY A 1 213 ? 33.356 -6.576 -28.135 1.00 93.06 213 GLY A N 1
ATOM 1685 C CA . GLY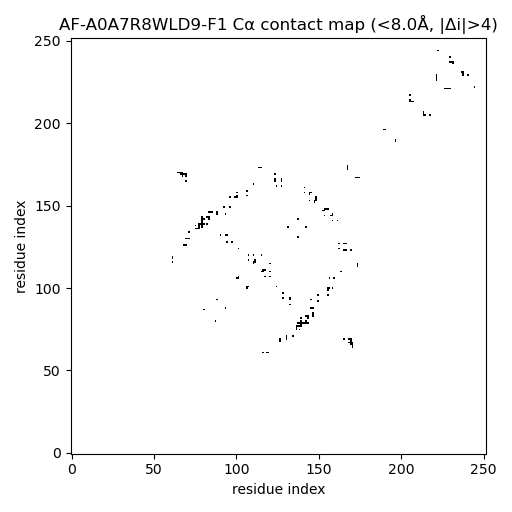 A 1 213 ? 32.814 -5.735 -29.214 1.00 93.06 213 GLY A CA 1
ATOM 1686 C C . GLY A 1 213 ? 31.280 -5.625 -29.265 1.00 93.06 213 GLY A C 1
ATOM 1687 O O . GLY A 1 213 ? 30.753 -4.864 -30.072 1.00 93.06 213 GLY A O 1
ATOM 1688 N N . LYS A 1 214 ? 30.534 -6.285 -28.365 1.00 95.81 214 LYS A N 1
ATOM 1689 C CA . LYS A 1 214 ? 29.054 -6.234 -28.344 1.00 95.81 214 LYS A CA 1
ATOM 1690 C C . LYS A 1 214 ? 28.471 -4.812 -28.319 1.00 95.81 214 LYS A C 1
ATOM 1692 O O . LYS A 1 214 ? 27.544 -4.500 -29.062 1.00 95.81 214 LYS A O 1
ATOM 1697 N N . THR A 1 215 ? 29.049 -3.933 -27.500 1.00 94.38 215 THR A N 1
ATOM 1698 C CA . THR A 1 215 ? 28.612 -2.537 -27.361 1.00 94.38 215 THR A CA 1
ATOM 1699 C C . THR A 1 215 ? 28.948 -1.728 -28.609 1.00 94.38 215 THR A C 1
ATOM 1701 O O . THR A 1 215 ? 28.185 -0.847 -28.992 1.00 94.38 215 THR A O 1
ATOM 1704 N N . TYR A 1 216 ? 30.063 -2.051 -29.271 1.00 93.62 216 TYR A N 1
ATOM 1705 C CA . TYR A 1 216 ? 30.490 -1.378 -30.492 1.00 93.62 216 TYR A CA 1
ATOM 1706 C C . TYR A 1 216 ? 29.476 -1.591 -31.622 1.00 93.62 216 TYR A C 1
ATOM 1708 O O . TYR A 1 216 ? 29.018 -0.613 -32.203 1.00 93.62 216 TYR A O 1
ATOM 1716 N N . HIS A 1 217 ? 29.042 -2.832 -31.865 1.00 94.06 217 HIS A N 1
ATOM 1717 C CA . HIS A 1 217 ? 28.050 -3.128 -32.909 1.00 94.06 217 HIS A CA 1
ATOM 1718 C C . HIS A 1 217 ? 26.684 -2.465 -32.655 1.00 94.06 217 HIS A C 1
ATOM 1720 O O . HIS A 1 217 ? 26.050 -1.959 -33.587 1.00 94.06 217 HIS A O 1
ATOM 1726 N N . ALA A 1 218 ? 26.237 -2.425 -31.394 1.00 95.69 218 ALA A N 1
ATOM 1727 C CA . ALA A 1 218 ? 25.005 -1.733 -31.016 1.00 95.69 218 ALA A CA 1
ATOM 1728 C C . ALA A 1 218 ? 25.112 -0.212 -31.246 1.00 95.69 218 ALA A C 1
ATOM 1730 O O . ALA A 1 218 ? 24.215 0.393 -31.834 1.00 95.69 218 ALA A O 1
ATOM 1731 N N . LEU A 1 219 ? 26.233 0.400 -30.841 1.00 94.69 219 LEU A N 1
ATOM 1732 C CA . LEU A 1 219 ? 26.489 1.831 -31.037 1.00 94.69 219 LEU A CA 1
ATOM 1733 C C . LEU A 1 219 ? 26.667 2.203 -32.511 1.00 94.69 219 LEU A C 1
ATOM 1735 O O . LEU A 1 219 ? 26.210 3.260 -32.932 1.00 94.69 219 LEU A O 1
ATOM 1739 N N . GLU A 1 220 ? 27.300 1.352 -33.314 1.00 93.75 220 GLU A N 1
ATOM 1740 C CA . GLU A 1 220 ? 27.433 1.580 -34.752 1.00 93.75 220 GLU A CA 1
ATOM 1741 C C . GLU A 1 220 ? 26.060 1.617 -35.437 1.00 93.75 220 GLU A C 1
ATOM 1743 O O . GLU A 1 220 ? 25.790 2.516 -36.235 1.00 93.75 220 GLU A O 1
ATOM 1748 N N . SER A 1 221 ? 25.169 0.688 -35.076 1.00 94.31 221 SER A N 1
ATOM 1749 C CA . SER A 1 221 ? 23.786 0.668 -35.570 1.00 94.31 221 SER A CA 1
ATOM 1750 C C . SER A 1 221 ? 23.008 1.914 -35.130 1.00 94.31 221 SER A C 1
ATOM 1752 O O . SER A 1 221 ? 22.300 2.509 -35.939 1.00 94.31 221 SER A O 1
ATOM 1754 N N . PHE A 1 222 ? 23.184 2.346 -33.876 1.00 95.19 222 PHE A N 1
ATOM 1755 C CA . PHE A 1 222 ? 22.605 3.583 -33.339 1.00 95.19 222 PHE A CA 1
ATOM 1756 C C . PHE A 1 222 ? 23.064 4.826 -34.117 1.00 95.19 222 PHE A C 1
ATOM 1758 O O . PHE A 1 222 ? 22.233 5.636 -34.512 1.00 95.19 222 PHE A O 1
ATOM 1765 N N . LEU A 1 223 ? 24.362 4.950 -34.408 1.00 92.56 223 LEU A N 1
ATOM 1766 C CA . LEU A 1 223 ? 24.926 6.106 -35.118 1.00 92.56 223 LEU A CA 1
ATOM 1767 C C . LEU A 1 223 ? 24.558 6.148 -36.612 1.00 92.56 223 LEU A C 1
ATOM 1769 O O . LEU A 1 223 ? 24.657 7.204 -37.232 1.00 92.56 223 LEU A O 1
ATOM 1773 N N . LYS A 1 224 ? 24.159 5.014 -37.204 1.00 93.00 224 LYS A N 1
ATOM 1774 C CA . LYS A 1 224 ? 23.665 4.933 -38.591 1.00 93.00 224 LYS A CA 1
ATOM 1775 C C . LYS A 1 224 ? 22.160 5.215 -38.709 1.00 93.00 224 LYS A C 1
ATOM 1777 O O . LYS A 1 224 ? 21.694 5.516 -39.807 1.00 93.00 224 LYS A O 1
ATOM 1782 N N . ALA A 1 225 ? 21.395 5.089 -37.624 1.00 95.00 225 ALA A N 1
ATOM 1783 C CA . ALA A 1 225 ? 19.952 5.310 -37.631 1.00 95.00 225 ALA A CA 1
ATOM 1784 C C . ALA A 1 225 ? 19.602 6.800 -37.808 1.00 95.00 225 ALA A C 1
ATOM 1786 O O . ALA A 1 225 ? 20.354 7.680 -37.400 1.00 95.00 225 ALA A O 1
ATOM 1787 N N . LYS A 1 226 ? 18.429 7.092 -38.391 1.00 94.56 226 LYS A N 1
ATOM 1788 C CA . LYS A 1 226 ? 17.936 8.477 -38.558 1.00 94.56 226 LYS A CA 1
ATOM 1789 C C . LYS A 1 226 ? 17.652 9.163 -37.216 1.00 94.56 226 LYS A C 1
ATOM 1791 O O . LYS A 1 226 ? 17.826 10.368 -37.091 1.00 94.56 226 LYS A O 1
ATOM 1796 N N . SER A 1 227 ? 17.195 8.393 -36.232 1.00 95.50 227 SER A N 1
ATOM 1797 C CA . SER A 1 227 ? 16.954 8.825 -34.858 1.00 95.50 227 SER A CA 1
ATOM 1798 C C . SER A 1 227 ? 17.180 7.650 -33.906 1.00 95.50 227 SER A C 1
ATOM 1800 O O . SER A 1 227 ? 17.062 6.486 -34.296 1.00 95.50 227 SER A O 1
ATOM 1802 N N . GLY A 1 228 ? 17.522 7.943 -32.653 1.00 95.12 228 GLY A N 1
ATOM 1803 C CA . GLY A 1 228 ? 17.746 6.918 -31.641 1.00 95.12 228 GLY A CA 1
ATOM 1804 C C . GLY A 1 228 ? 17.993 7.505 -30.258 1.00 95.12 228 GLY A C 1
ATOM 1805 O O . GLY A 1 228 ? 18.262 8.695 -30.114 1.00 95.12 228 GLY A O 1
ATOM 1806 N N . ILE A 1 229 ? 17.941 6.643 -29.243 1.00 96.75 229 ILE A N 1
ATOM 1807 C CA . ILE A 1 229 ? 18.251 6.980 -27.850 1.00 96.75 229 ILE A CA 1
ATOM 1808 C C . ILE A 1 229 ? 19.279 5.973 -27.332 1.00 96.75 229 ILE A C 1
ATOM 1810 O O . ILE A 1 229 ? 19.118 4.766 -27.515 1.00 96.75 229 ILE A O 1
ATOM 1814 N N . TYR A 1 230 ? 20.323 6.473 -26.671 1.00 96.88 230 TYR A N 1
ATOM 1815 C CA . TYR A 1 230 ? 21.286 5.656 -25.940 1.00 96.88 230 TYR A CA 1
ATOM 1816 C C . TYR A 1 230 ? 20.991 5.716 -24.437 1.00 96.88 230 TYR A C 1
ATOM 1818 O O . TYR A 1 230 ? 21.037 6.788 -23.834 1.00 96.88 230 TYR A O 1
ATOM 1826 N N . CYS A 1 231 ? 20.729 4.560 -23.826 1.00 97.06 231 CYS A N 1
ATOM 1827 C CA . CYS A 1 231 ? 20.506 4.429 -22.386 1.00 97.06 231 CYS A CA 1
ATOM 1828 C C . CYS A 1 231 ? 21.735 3.778 -21.736 1.00 97.06 231 CYS A C 1
ATOM 1830 O O . CYS A 1 231 ? 21.916 2.563 -21.819 1.00 97.06 231 CYS A O 1
ATOM 1832 N N . GLY A 1 232 ? 22.595 4.586 -21.111 1.00 95.12 232 GLY A N 1
ATOM 1833 C CA . GLY A 1 232 ? 23.791 4.114 -20.410 1.00 95.12 232 GLY A CA 1
ATOM 1834 C C . GLY A 1 232 ? 23.551 3.908 -18.907 1.00 95.12 232 GLY A C 1
ATOM 1835 O O . GLY A 1 232 ? 22.811 4.683 -18.307 1.00 95.12 232 GLY A O 1
ATOM 1836 N N . PRO A 1 233 ? 24.206 2.923 -18.263 1.00 96.50 233 PRO A N 1
ATOM 1837 C CA . PRO A 1 233 ? 24.073 2.692 -16.820 1.00 96.50 233 PRO A CA 1
ATOM 1838 C C . PRO A 1 233 ? 24.831 3.721 -15.965 1.00 96.50 233 PRO A C 1
ATOM 1840 O O . PRO A 1 233 ? 24.591 3.822 -14.768 1.00 96.50 233 PRO A O 1
ATOM 1843 N N . LEU A 1 234 ? 25.767 4.467 -16.564 1.00 97.12 234 LEU A N 1
ATOM 1844 C CA . LEU A 1 234 ? 26.615 5.443 -15.882 1.00 97.12 234 LEU A CA 1
ATOM 1845 C C . LEU A 1 234 ? 26.594 6.780 -16.615 1.00 97.12 234 LEU A C 1
ATOM 1847 O O . LEU A 1 234 ? 26.648 6.830 -17.847 1.00 97.12 234 LEU A O 1
ATOM 1851 N N . LYS A 1 235 ? 26.633 7.868 -15.842 1.00 97.62 235 LYS A N 1
ATOM 1852 C CA . LYS A 1 235 ? 26.703 9.239 -16.365 1.00 97.62 235 LYS A CA 1
ATOM 1853 C C . LYS A 1 235 ? 27.912 9.454 -17.284 1.00 97.62 235 LYS A C 1
ATOM 1855 O O . LYS A 1 235 ? 27.762 10.056 -18.342 1.00 97.62 235 LYS A O 1
ATOM 1860 N N . LEU A 1 236 ? 29.077 8.907 -16.921 1.00 97.44 236 LEU A N 1
ATOM 1861 C CA . LEU A 1 236 ? 30.301 8.995 -17.731 1.00 97.44 236 LEU A CA 1
ATOM 1862 C C . LEU A 1 236 ? 30.119 8.372 -19.124 1.00 97.44 236 LEU A C 1
ATOM 1864 O O . LEU A 1 236 ? 30.527 8.963 -20.118 1.00 97.44 236 LEU A O 1
ATOM 1868 N N . LEU A 1 237 ? 29.438 7.224 -19.214 1.00 96.12 237 LEU A N 1
ATOM 1869 C CA . LEU A 1 237 ? 29.172 6.565 -20.497 1.00 96.12 237 LEU A CA 1
ATOM 1870 C C . LEU A 1 237 ? 28.184 7.361 -21.353 1.00 96.12 237 LEU A C 1
ATOM 1872 O O . LEU A 1 237 ? 28.330 7.410 -22.571 1.00 96.12 237 LEU A O 1
ATOM 1876 N N . ALA A 1 238 ? 27.183 7.990 -20.732 1.00 96.75 238 ALA A N 1
ATOM 1877 C CA . ALA A 1 238 ? 26.272 8.879 -21.446 1.00 96.75 238 ALA A CA 1
ATOM 1878 C C . ALA A 1 238 ? 27.022 10.083 -22.041 1.00 96.75 238 ALA A C 1
ATOM 1880 O O . ALA A 1 238 ? 26.817 10.409 -23.208 1.00 96.75 238 ALA A O 1
ATOM 1881 N N . GLN A 1 239 ? 27.942 10.691 -21.281 1.00 96.62 239 GLN A N 1
ATOM 1882 C CA . GLN A 1 239 ? 28.791 11.790 -21.761 1.00 96.62 239 GLN A CA 1
ATOM 1883 C C . GLN A 1 239 ? 29.736 11.351 -22.884 1.00 96.62 239 GLN A C 1
ATOM 1885 O O . GLN A 1 239 ? 29.883 12.058 -23.879 1.00 96.62 239 GLN A O 1
ATOM 1890 N N . GLU A 1 240 ? 30.354 10.178 -22.751 1.00 95.56 240 GLU A N 1
ATOM 1891 C CA . GLU A 1 240 ? 31.240 9.625 -23.772 1.00 95.56 240 GLU A CA 1
ATOM 1892 C C . GLU A 1 240 ? 30.503 9.408 -25.099 1.00 95.56 240 GLU A C 1
ATOM 1894 O O . GLU A 1 240 ? 30.982 9.844 -26.148 1.00 95.56 240 GLU A O 1
ATOM 1899 N N . VAL A 1 241 ? 29.332 8.763 -25.059 1.00 95.25 241 VAL A N 1
ATOM 1900 C CA . VAL A 1 241 ? 28.536 8.494 -26.264 1.00 95.25 241 VAL A CA 1
ATOM 1901 C C . VAL A 1 241 ? 27.992 9.786 -26.859 1.00 95.25 241 VAL A C 1
ATOM 1903 O O . VAL A 1 241 ? 28.072 9.945 -28.073 1.00 95.25 241 VAL A O 1
ATOM 1906 N N . PHE A 1 242 ? 27.527 10.729 -26.033 1.00 95.62 242 PHE A N 1
ATOM 1907 C CA . PHE A 1 242 ? 27.098 12.054 -26.486 1.00 95.62 242 PHE A CA 1
ATOM 1908 C C . PHE A 1 242 ? 28.214 12.792 -27.232 1.00 95.62 242 PHE A C 1
ATOM 1910 O O . PHE A 1 242 ? 27.999 13.309 -28.328 1.00 95.62 242 PHE A O 1
ATOM 1917 N N . ARG A 1 243 ? 29.429 12.826 -26.674 1.00 94.69 243 ARG A N 1
ATOM 1918 C CA . ARG A 1 243 ? 30.572 13.463 -27.336 1.00 94.69 243 ARG A CA 1
ATOM 1919 C C . ARG A 1 243 ? 30.871 12.777 -28.672 1.00 94.69 243 ARG A C 1
ATOM 1921 O O . ARG A 1 243 ? 30.879 13.439 -29.706 1.00 94.69 243 ARG A O 1
ATOM 1928 N N . LYS A 1 244 ? 31.015 11.447 -28.665 1.00 91.31 244 LYS A N 1
ATOM 1929 C CA . LYS A 1 244 ? 31.302 10.648 -29.868 1.00 91.31 244 LYS A CA 1
ATOM 1930 C C . LYS A 1 244 ? 30.229 10.784 -30.954 1.00 91.31 244 LYS A C 1
ATOM 1932 O O . LYS A 1 244 ? 30.563 10.752 -32.137 1.00 91.31 244 LYS A O 1
ATOM 1937 N N . SER A 1 245 ? 28.950 10.900 -30.587 1.00 93.06 245 SER A N 1
ATOM 1938 C CA . SER A 1 245 ? 27.866 11.065 -31.560 1.00 93.06 245 SER A CA 1
ATOM 1939 C C . SER A 1 245 ? 27.895 12.443 -32.210 1.00 93.06 245 SER A C 1
ATOM 1941 O O . SER A 1 245 ? 27.762 12.529 -33.425 1.00 93.06 245 SER A O 1
ATOM 1943 N N . ASN A 1 246 ? 28.121 13.506 -31.430 1.00 93.75 246 ASN A N 1
ATOM 1944 C CA . ASN A 1 246 ? 28.181 14.869 -31.962 1.00 93.75 246 ASN A CA 1
ATOM 1945 C C . ASN A 1 246 ? 29.423 15.094 -32.830 1.00 93.75 246 ASN A C 1
ATOM 1947 O O . ASN A 1 246 ? 29.297 15.643 -33.919 1.00 93.75 246 ASN A O 1
ATOM 1951 N N . GLU A 1 247 ? 30.591 14.590 -32.418 1.00 91.31 247 GLU A N 1
ATOM 1952 C CA . GLU A 1 247 ? 31.825 14.658 -33.219 1.00 91.31 247 GLU A CA 1
ATOM 1953 C C . GLU A 1 247 ? 31.634 14.061 -34.625 1.00 91.31 247 GLU A C 1
ATOM 1955 O O . GLU A 1 247 ? 32.141 14.595 -35.607 1.00 91.31 247 GLU A O 1
ATOM 1960 N N . ARG A 1 248 ? 30.851 12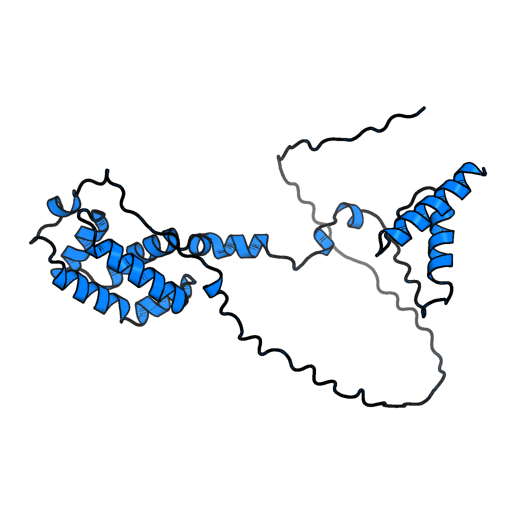.981 -34.751 1.00 80.25 248 ARG A N 1
ATOM 1961 C CA . ARG A 1 248 ? 30.552 12.355 -36.050 1.00 80.25 248 ARG A CA 1
ATOM 1962 C C . ARG A 1 248 ? 29.519 13.097 -36.891 1.00 80.25 248 ARG A C 1
ATOM 1964 O O . ARG A 1 248 ? 29.502 12.901 -38.104 1.00 80.25 248 ARG A O 1
ATOM 1971 N N . VAL A 1 249 ? 28.647 13.884 -36.268 1.00 73.69 249 VAL A N 1
ATOM 1972 C CA . VAL A 1 249 ? 27.649 14.702 -36.973 1.00 73.69 249 VAL A CA 1
ATOM 1973 C C . VAL A 1 249 ? 28.282 16.000 -37.467 1.00 73.69 249 VAL A C 1
ATOM 1975 O O . VAL A 1 249 ? 28.010 16.396 -38.589 1.00 73.69 249 VAL A O 1
ATOM 1978 N N . SER A 1 250 ? 29.171 16.619 -36.683 1.00 67.38 250 SER A N 1
ATOM 1979 C CA . SER A 1 250 ? 29.876 17.853 -37.063 1.00 67.38 250 SER A CA 1
ATOM 1980 C C . SER A 1 250 ? 30.936 17.674 -38.159 1.00 67.38 250 SER A C 1
ATOM 1982 O O . SER A 1 250 ? 31.427 18.667 -38.683 1.00 67.38 250 SER A O 1
ATOM 1984 N N . GLY A 1 251 ? 31.317 16.433 -38.483 1.00 58.59 251 GLY A N 1
ATOM 1985 C CA . GLY A 1 251 ? 32.251 16.103 -39.568 1.00 58.59 251 GLY A CA 1
ATOM 1986 C C . GLY A 1 251 ? 31.592 15.730 -40.904 1.00 58.59 251 GLY A C 1
ATOM 1987 O O . GLY A 1 251 ? 32.298 15.267 -41.798 1.00 58.59 251 GLY A O 1
ATOM 1988 N N . ARG A 1 252 ? 30.265 15.863 -41.028 1.00 48.88 252 ARG A N 1
ATOM 1989 C CA . ARG A 1 252 ? 29.517 15.776 -42.295 1.00 48.88 252 ARG A CA 1
ATOM 1990 C C . ARG A 1 252 ? 28.998 17.150 -42.679 1.00 48.88 252 ARG A C 1
ATOM 1992 O O . ARG A 1 252 ? 28.905 17.381 -43.901 1.00 48.88 252 ARG A O 1
#

Organism: NCBI:txid163714

Solvent-accessible surface area (backbone atoms only — not comparable to full-atom values): 16880 Å² total; per-residue (Å²): 142,86,85,87,82,85,82,80,91,78,90,82,89,84,85,81,89,83,89,78,90,83,81,87,85,86,79,91,77,88,84,88,80,90,80,89,83,90,80,82,93,75,84,74,79,76,80,84,77,79,68,79,68,72,82,71,68,78,70,59,74,70,75,76,64,74,78,44,88,83,75,85,66,90,84,60,69,54,57,18,76,74,70,40,91,69,80,82,88,51,69,67,60,51,51,54,50,54,49,55,45,71,69,36,63,68,54,54,52,53,37,46,76,61,67,34,48,76,66,55,43,52,53,39,46,55,52,50,53,47,56,68,69,72,46,93,54,56,61,39,72,60,42,39,52,53,52,32,36,74,73,67,77,44,59,70,69,74,50,48,69,60,52,51,52,52,36,35,66,26,38,58,59,59,78,40,51,70,56,54,51,59,76,65,59,69,87,60,67,75,67,78,41,57,73,70,66,74,47,96,79,86,87,81,81,73,79,74,65,87,94,66,54,46,65,54,61,54,50,53,54,47,74,73,42,96,71,79,84,87,89,58,100,43,72,67,54,43,52,52,49,53,50,58,53,49,60,63,57,78,74,110

Secondary structure (DSSP, 8-state):
-----PPPP-----------------------------------PPP-------------GGGGPPPPPPPPPTT---HHHHHS-SS---HHHHHHHHHHHHH-HHHHHHHHHTT--HHHHHHHHHHHHHHHHH-SS--HHHHHHHHHHHHTSS-GGGGHHHHHHHHHHH-THHHHHHHHHHHT--S-GGGG-HHHHHS----------TTSSHHHHHHHHHHHSSS-----SSHHHHHHHHHHHHHHHTT-

Foldseek 3Di:
DDDDDDDDDDDDDDDDDDDDDDDDDDDDDDDDDDDDDDDDDDPDDDDPPPPPDPPVPVPDPVVVFDWDQDDDDPPADQVLQVPAPDDDDDLVVVVVLLVVLLPDVVLVVVCVVLVQDPVLSVVLSVSVNCVVRVDPHDDNLLSNQSSCVVVVNHDSCSCSVVSVVSSCNGGVCSVCVVVVCVVPPPPCVVVVCVVVVVDDDDDDDQDDDPPPCSVVVVLVVCLPDPHDDDDDPDPVVVVVSVVVSVVVVVVD

Nearest PDB structures (foldseek):
  3rc3-assembly1_A  TM=9.655E-01  e=3.440E-13  Homo sapiens
  3rc8-assembly1_A  TM=9.615E-01  e=6.742E-12  Homo sapiens

InterPro domains:
  IPR027417 P-loop containing nucleoside triphosphate hydrolase [G3DSA:3.40.50.300] (189-252)
  IPR041453 Suv3, N-terminal [PF18114] (63-180)
  IPR050699 ATP-dependent RNA helicase SUPV3-like [PTHR12131] (78-249)
  IPR055206 ATP-dependent RNA helicase SUV3, DEXQ-box helicase domain [PF22527] (189-247)